Protein 4GIO (pdb70)

Solvent-accessible surface area: 10912 Å² total; per-residue (Å²): 165,50,9,12,22,42,6,79,122,4,49,181,71,0,34,93,93,66,95,96,128,92,32,126,123,28,68,2,25,1,42,0,24,0,90,10,110,151,45,51,57,0,30,13,16,7,8,23,8,29,147,37,21,13,14,9,78,109,18,171,74,66,102,84,58,70,37,134,0,39,62,48,113,87,20,73,13,139,38,101,4,81,35,80,111,1,64,46,1,6,0,6,0,78,40,145,203,50,16,31,18,47,5,83,120,7,48,169,61,0,26,94,82,69,104,96,139,87,26,125,121,31,71,1,36,2,59,0,25,1,89,11,116,160,46,54,51,1,31,13,12,11,12,45,7,29,142,35,19,15,18,17,82,111,44,176,105,67,93,86,61,72,42,135,0,48,56,70,115,93,29,98,15,164,34,106,4,112,35,76,109,0,62,42,1,10,0,7,1,78,36,146

B-factor: mean 25.67, std 8.66, range [11.54, 60.57]

Structure (mmCIF, N/CA/C/O backbone):
data_4GIO
#
_entry.id   4GIO
#
_cell.length_a   51.151
_cell.length_b   51.151
_cell.length_c   186.786
_cell.angle_alpha   90.00
_cell.angle_beta   90.00
_cell.angle_gamma   90.00
#
_symmetry.space_group_name_H-M   'P 41 21 2'
#
loop_
_entity.id
_entity.type
_entity.pdbx_description
1 polymer 'Putative lipoprotein'
2 non-polymer 'BROMIDE ION'
3 water water
#
loop_
_atom_site.group_PDB
_atom_site.id
_atom_site.type_symbol
_atom_site.label_atom_id
_atom_site.label_alt_id
_atom_site.label_comp_id
_atom_site.label_asym_id
_atom_site.label_entity_id
_atom_site.label_seq_id
_atom_site.pdbx_PDB_ins_code
_atom_site.Cartn_x
_atom_site.Cartn_y
_atom_site.Cartn_z
_atom_site.occupancy
_atom_site.B_iso_or_equiv
_atom_site.auth_seq_id
_atom_site.auth_comp_id
_atom_site.auth_asym_id
_atom_site.auth_atom_id
_atom_site.pdbx_PDB_model_num
ATOM 1 N N . GLN A 1 11 ? 21.502 -16.624 20.859 1.00 36.99 26 GLN A N 1
ATOM 2 C CA . GLN A 1 11 ? 21.959 -17.304 22.136 1.00 42.52 26 GLN A CA 1
ATOM 3 C C . GLN A 1 11 ? 22.532 -16.359 23.209 1.00 42.48 26 GLN A C 1
ATOM 4 O O . GLN A 1 11 ? 21.796 -15.895 24.095 1.00 45.36 26 GLN A O 1
ATOM 10 N N . ASN A 1 12 ? 23.839 -16.100 23.157 1.00 41.32 27 ASN A N 1
ATOM 11 C CA . ASN A 1 12 ? 24.327 -14.808 23.606 1.00 39.22 27 ASN A CA 1
ATOM 12 C C . ASN A 1 12 ? 24.280 -13.762 22.437 1.00 34.30 27 ASN A C 1
ATOM 13 O O . ASN A 1 12 ? 24.713 -12.621 22.575 1.00 33.45 27 ASN A O 1
ATOM 18 N N . THR A 1 13 ? 23.744 -14.180 21.290 1.00 30.00 28 THR A N 1
ATOM 19 C CA . THR A 1 13 ? 23.579 -13.290 20.142 1.00 25.21 28 THR A CA 1
ATOM 20 C C . THR A 1 13 ? 22.252 -12.537 20.181 1.00 23.50 28 THR A C 1
ATOM 21 O O . THR A 1 13 ? 22.201 -11.310 19.962 1.00 21.72 28 THR A O 1
ATOM 25 N N . VAL A 1 14 ? 21.161 -13.260 20.470 1.00 20.63 29 VAL A N 1
ATOM 26 C CA . VAL A 1 14 ? 19.889 -12.582 20.628 1.00 19.19 29 VAL A CA 1
ATOM 27 C C . VAL A 1 14 ? 19.494 -12.638 22.098 1.00 19.96 29 VAL A C 1
ATOM 28 O O . VAL A 1 14 ? 19.461 -13.704 22.681 1.00 21.29 29 VAL A O 1
ATOM 32 N N . ILE A 1 15 ? 19.290 -11.485 22.721 1.00 18.55 30 ILE A N 1
ATOM 33 C CA . ILE A 1 15 ? 18.998 -11.430 24.140 1.00 19.66 30 ILE A CA 1
ATOM 34 C C . ILE A 1 15 ? 17.537 -10.948 24.287 1.00 20.23 30 ILE A C 1
ATOM 35 O O . ILE A 1 15 ? 17.221 -9.796 23.947 1.00 19.35 30 ILE A O 1
ATOM 40 N N . LEU A 1 16 ? 16.678 -11.802 24.811 1.00 20.28 31 LEU A N 1
ATOM 41 C CA . LEU A 1 16 ? 15.226 -11.481 24.984 1.00 20.28 31 LEU A CA 1
ATOM 42 C C . LEU A 1 16 ? 14.892 -11.092 26.393 1.00 19.02 31 LEU A C 1
ATOM 43 O O . LEU A 1 16 ? 15.322 -11.747 27.324 1.00 18.28 31 LEU A O 1
ATOM 48 N N . GLY A 1 17 ? 14.064 -10.059 26.582 1.00 18.23 32 GLY A N 1
ATOM 49 C CA . GLY A 1 17 ? 13.652 -9.669 27.888 1.00 18.60 32 GLY A CA 1
ATOM 50 C C . GLY A 1 17 ? 12.689 -10.727 28.504 1.00 18.56 32 GLY A C 1
ATOM 51 O O . GLY A 1 17 ? 12.117 -11.568 27.788 1.00 18.13 32 GLY A O 1
ATOM 52 N N . SER A 1 18 ? 12.505 -10.628 29.810 1.00 20.18 33 SER A N 1
ATOM 53 C CA . SER A 1 18 ? 11.625 -11.512 30.589 1.00 22.71 33 SER A CA 1
ATOM 54 C C . SER A 1 18 ? 10.129 -11.561 30.186 1.00 22.95 33 SER A C 1
ATOM 55 O O . SER A 1 18 ? 9.464 -12.567 30.412 1.00 23.40 33 SER A O 1
ATOM 58 N N . ASN A 1 19 ? 9.608 -10.506 29.590 1.00 22.96 34 ASN A N 1
ATOM 59 C CA . ASN A 1 19 ? 8.232 -10.498 29.151 1.00 22.76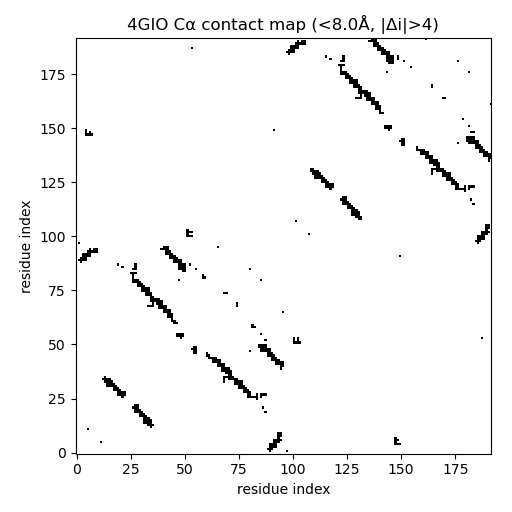 34 ASN A CA 1
ATOM 60 C C . ASN A 1 19 ? 8.044 -10.971 27.719 1.00 24.27 34 ASN A C 1
ATOM 61 O O . ASN A 1 19 ? 6.953 -10.856 27.202 1.00 25.90 34 ASN A O 1
ATOM 66 N N . LEU A 1 20 ? 9.062 -11.551 27.081 1.00 22.00 35 LEU A N 1
ATOM 67 C CA . LEU A 1 20 ? 8.852 -12.148 25.768 1.00 21.76 35 LEU A CA 1
ATOM 68 C C . LEU A 1 20 ? 8.938 -13.693 25.852 1.00 23.16 35 LEU A C 1
ATOM 69 O O . LEU A 1 20 ? 9.753 -14.205 26.594 1.00 24.23 35 LEU A O 1
ATOM 74 N N . PRO A 1 21 ? 8.193 -14.412 25.018 1.00 24.98 36 PRO A N 1
ATOM 75 C CA . PRO A 1 21 ? 8.334 -15.857 25.003 1.00 26.64 36 PRO A CA 1
ATOM 76 C C . PRO A 1 21 ? 9.709 -16.291 24.474 1.00 28.02 36 PRO A C 1
ATOM 77 O O . PRO A 1 21 ? 10.349 -15.614 23.614 1.00 23.99 36 PRO A O 1
ATOM 81 N N . LYS A 1 22 ? 10.171 -17.412 25.002 1.00 29.69 37 LYS A N 1
ATOM 82 C CA . LYS A 1 22 ? 11.513 -17.911 24.669 1.00 31.42 37 LYS A CA 1
ATOM 83 C C . LYS A 1 22 ? 11.551 -18.300 23.241 1.00 30.19 37 LYS A C 1
ATOM 84 O O . LYS A 1 22 ? 12.620 -18.273 22.652 1.00 30.62 37 LYS A O 1
ATOM 90 N N . SER A 1 23 ? 10.398 -18.688 22.688 1.00 29.16 38 SER A N 1
ATOM 91 C CA . SER A 1 23 ? 10.354 -19.219 21.336 1.00 28.75 38 SER A CA 1
ATOM 92 C C . SER A 1 23 ? 10.146 -18.118 20.296 1.00 25.88 38 SER A C 1
ATOM 93 O O . SER A 1 23 ? 9.895 -18.425 19.148 1.00 26.01 38 SER A O 1
ATOM 96 N N . LEU A 1 24 ? 10.218 -16.851 20.704 1.00 23.16 39 LEU A N 1
ATOM 97 C CA . LEU A 1 24 ? 10.059 -15.718 19.743 1.00 21.69 39 LEU A CA 1
ATOM 98 C C . LEU A 1 24 ? 10.985 -15.801 18.554 1.00 21.01 39 LEU A C 1
ATOM 99 O O . LEU A 1 24 ? 10.566 -15.630 17.413 1.00 17.96 39 LEU A O 1
ATOM 104 N N . VAL A 1 25 ? 12.256 -16.088 18.826 1.00 21.67 40 VAL A N 1
ATOM 105 C CA . VAL A 1 25 ? 13.244 -16.175 17.743 1.00 23.00 40 VAL A CA 1
ATOM 106 C C . VAL A 1 25 ? 13.237 -17.575 17.112 1.00 22.77 40 VAL A C 1
ATOM 107 O O . VAL A 1 25 ? 13.538 -18.543 17.792 1.00 24.41 40 VAL A O 1
ATOM 111 N N . LYS A 1 26 ? 12.901 -17.656 15.845 1.00 22.56 41 LYS A N 1
ATOM 112 C CA . LYS A 1 26 ? 12.842 -18.921 15.082 1.00 24.56 41 LYS A CA 1
ATOM 113 C C . LYS A 1 26 ? 14.224 -19.386 14.638 1.00 26.19 41 LYS A C 1
ATOM 114 O O . LYS A 1 26 ? 14.597 -20.559 14.801 1.00 25.36 41 LYS A O 1
ATOM 120 N N . GLN A 1 27 ? 15.006 -18.451 14.101 1.00 25.91 42 GLN A N 1
ATOM 121 C CA . GLN A 1 27 ? 16.377 -18.740 13.748 1.00 25.55 42 GLN A CA 1
ATOM 122 C C . GLN A 1 27 ? 17.038 -17.404 13.399 1.00 25.27 42 GLN A C 1
ATOM 123 O O . GLN A 1 27 ? 16.371 -16.376 13.217 1.00 23.01 42 GLN A O 1
ATOM 129 N N . PHE A 1 28 ? 18.358 -17.442 13.300 1.00 25.66 43 PHE A N 1
ATOM 130 C CA . PHE A 1 28 ? 19.068 -16.308 12.715 1.00 25.40 43 PHE A CA 1
ATOM 131 C C . PHE A 1 28 ? 20.261 -16.752 11.889 1.00 25.26 43 PHE A C 1
ATOM 132 O O . PHE A 1 28 ? 20.753 -17.856 12.006 1.00 25.09 43 PHE A O 1
ATOM 140 N N . GLN A 1 29 ? 20.713 -15.880 11.026 1.00 25.38 44 GLN A N 1
ATOM 141 C CA . GLN A 1 29 ? 21.922 -16.198 10.273 1.00 24.23 44 GLN A CA 1
ATOM 142 C C . GLN A 1 29 ? 22.593 -14.889 9.867 1.00 22.14 44 GLN A C 1
ATOM 143 O O . GLN A 1 29 ? 21.999 -13.816 9.960 1.00 21.99 44 GLN A O 1
ATOM 149 N N . LYS A 1 30 ? 23.817 -14.992 9.418 1.00 21.05 45 LYS A N 1
ATOM 150 C CA . LYS A 1 30 ? 24.527 -13.819 8.943 1.00 21.61 45 LYS A CA 1
ATOM 151 C C . LYS A 1 30 ? 25.389 -14.167 7.745 1.00 20.66 45 LYS A C 1
ATOM 152 O O . LYS A 1 30 ? 25.749 -15.356 7.543 1.00 20.01 45 LYS A O 1
ATOM 158 N N . ARG A 1 31 ? 25.794 -13.134 7.018 1.00 19.35 46 ARG A N 1
ATOM 159 C CA . ARG A 1 31 ? 26.776 -13.313 5.933 1.00 19.47 46 ARG A CA 1
ATOM 160 C C . ARG A 1 31 ? 27.442 -11.976 5.579 1.00 19.04 46 ARG A C 1
ATOM 161 O O . ARG A 1 31 ? 26.908 -10.884 5.873 1.00 17.22 46 ARG A O 1
ATOM 169 N N . ILE A 1 32 ? 28.576 -12.048 4.913 1.00 18.24 47 ILE A N 1
ATOM 170 C CA . ILE A 1 32 ? 29.201 -10.866 4.457 1.00 19.33 47 ILE A CA 1
ATOM 171 C C . ILE A 1 32 ? 28.739 -10.691 3.012 1.00 19.57 47 ILE A C 1
ATOM 172 O O . ILE A 1 32 ? 28.817 -11.639 2.241 1.00 20.19 47 ILE A O 1
ATOM 177 N N . ASN A 1 33 ? 28.225 -9.506 2.665 1.00 17.80 48 ASN A N 1
ATOM 178 C CA . ASN A 1 33 ? 27.636 -9.300 1.362 1.00 17.57 48 ASN A CA 1
ATOM 179 C C . ASN A 1 33 ? 28.768 -9.030 0.345 1.00 17.55 48 ASN A C 1
ATOM 180 O O . ASN A 1 33 ? 29.970 -8.991 0.720 1.00 17.44 48 ASN A O 1
ATOM 185 N N . SER A 1 34 ? 28.405 -8.849 -0.904 1.00 18.18 49 SER A N 1
ATOM 186 C CA . SER A 1 34 ? 29.426 -8.748 -1.958 1.00 18.80 49 SER A CA 1
ATOM 187 C C . SER A 1 34 ? 30.106 -7.353 -1.969 1.00 19.39 49 SER A C 1
ATOM 188 O O . SER A 1 34 ? 31.155 -7.175 -2.631 1.00 19.99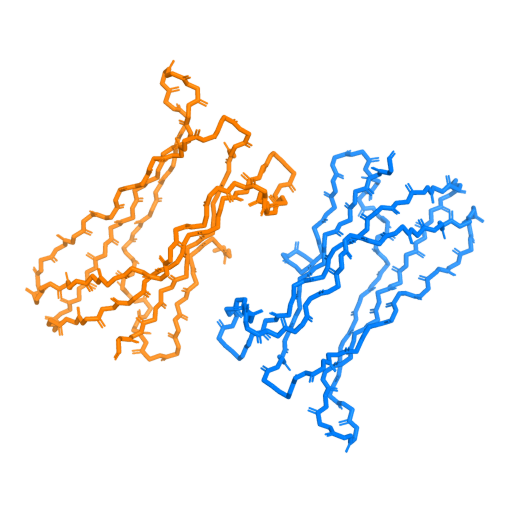 49 SER A O 1
ATOM 191 N N . ASN A 1 35 ? 29.598 -6.376 -1.200 1.00 17.66 50 ASN A N 1
ATOM 192 C CA . ASN A 1 35 ? 30.386 -5.151 -0.936 1.00 17.46 50 ASN A CA 1
ATOM 193 C C . ASN A 1 35 ? 31.308 -5.270 0.304 1.00 18.85 50 ASN A C 1
ATOM 194 O O . ASN A 1 35 ? 32.078 -4.372 0.594 1.00 19.46 50 ASN A O 1
ATOM 199 N N . GLY A 1 36 ? 31.222 -6.373 1.036 1.00 17.89 51 GLY A N 1
ATOM 200 C CA . GLY A 1 36 ? 32.111 -6.587 2.125 1.00 19.58 51 GLY A CA 1
ATOM 201 C C . GLY A 1 36 ? 31.535 -6.218 3.493 1.00 18.99 51 GLY A C 1
ATOM 202 O O . GLY A 1 36 ? 32.264 -6.163 4.486 1.00 19.56 51 GLY A O 1
ATOM 203 N N . TYR A 1 37 ? 30.223 -6.072 3.571 1.00 17.73 52 TYR A N 1
ATOM 204 C CA . TYR A 1 3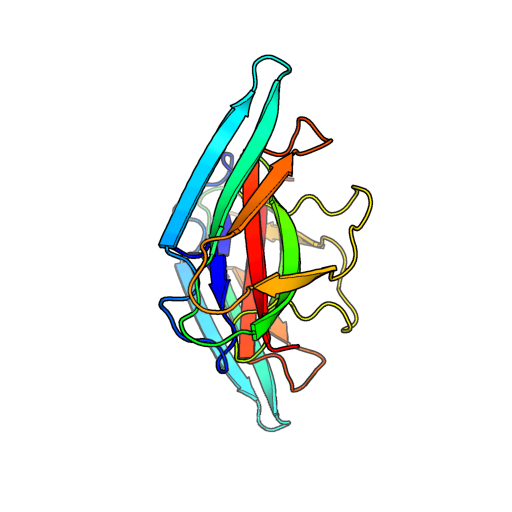7 ? 29.553 -5.700 4.848 1.00 15.35 52 TYR A CA 1
ATOM 205 C C . TYR A 1 37 ? 28.698 -6.860 5.387 1.00 15.58 52 TYR A C 1
ATOM 206 O O . TYR A 1 37 ? 27.922 -7.490 4.638 1.00 16.80 52 TYR A O 1
ATOM 215 N N . LEU A 1 38 ? 28.743 -7.039 6.708 1.00 15.62 53 LEU A N 1
ATOM 216 C CA . LEU A 1 38 ? 27.955 -8.072 7.384 1.00 16.30 53 LEU A CA 1
ATOM 217 C C . LEU A 1 38 ? 26.460 -7.741 7.364 1.00 15.32 53 LEU A C 1
ATOM 218 O O . LEU A 1 38 ? 26.051 -6.6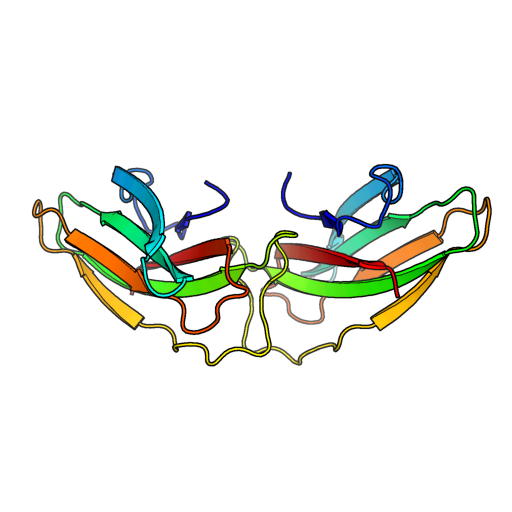11 7.636 1.00 14.87 53 LEU A O 1
ATOM 223 N N . GLU A 1 39 ? 25.632 -8.742 7.063 1.00 15.79 54 GLU A N 1
ATOM 224 C CA . GLU A 1 39 ? 24.192 -8.563 7.150 1.00 16.74 54 GLU A CA 1
ATOM 225 C C . GLU A 1 39 ? 23.666 -9.713 7.974 1.00 18.04 54 GLU A C 1
ATOM 226 O O . GLU A 1 39 ? 24.182 -10.850 7.904 1.00 18.05 54 GLU A O 1
ATOM 232 N N . PHE A 1 40 ? 22.659 -9.450 8.765 1.00 17.76 55 PHE A N 1
ATOM 233 C CA . PHE A 1 40 ? 22.051 -10.561 9.498 1.00 17.30 55 PHE A CA 1
ATOM 234 C C . PHE A 1 40 ? 20.564 -10.554 9.288 1.00 19.22 55 PHE A C 1
ATOM 235 O O . PHE A 1 40 ? 19.982 -9.496 8.949 1.00 17.70 55 PHE A O 1
ATOM 243 N N . GLU A 1 41 ? 19.937 -11.730 9.488 1.00 20.44 56 GLU A N 1
ATOM 244 C CA . GLU A 1 41 ? 18.460 -11.874 9.375 1.00 22.58 56 GLU A CA 1
ATOM 245 C C . GLU A 1 41 ? 17.989 -12.649 10.561 1.00 21.66 56 GLU A C 1
ATOM 246 O O . GLU A 1 41 ? 18.575 -13.694 10.872 1.00 22.03 56 GLU A O 1
ATOM 252 N N . VAL A 1 42 ? 17.004 -12.122 11.269 1.00 20.06 57 VAL A N 1
ATOM 253 C CA . VAL A 1 42 ? 16.477 -12.828 12.435 1.00 19.87 57 VAL A CA 1
ATOM 254 C C . VAL A 1 42 ? 15.000 -13.047 12.081 1.00 20.13 57 VAL A C 1
ATOM 255 O O . VAL A 1 42 ? 14.326 -12.115 11.660 1.00 20.05 57 VAL A O 1
ATOM 259 N N . ILE A 1 43 ? 14.505 -14.271 12.240 1.00 19.11 58 ILE A N 1
ATOM 260 C CA . ILE A 1 43 ? 13.106 -14.535 11.943 1.00 19.83 58 ILE A CA 1
ATOM 261 C C . ILE A 1 43 ? 12.390 -14.632 13.305 1.00 18.78 58 ILE A C 1
ATOM 262 O O . ILE A 1 43 ? 12.840 -15.351 14.206 1.00 17.74 58 ILE A O 1
ATOM 267 N N . LEU A 1 44 ? 11.292 -13.884 13.423 1.00 17.65 59 LEU A N 1
ATOM 268 C CA . LEU A 1 44 ? 10.506 -13.802 14.653 1.00 18.69 59 LEU A CA 1
ATOM 269 C C . LEU A 1 44 ? 9.096 -14.331 14.364 1.00 18.37 59 LEU A C 1
ATOM 270 O O . LEU A 1 44 ? 8.610 -14.189 13.238 1.00 18.19 59 LEU A O 1
ATOM 275 N N . ARG A 1 45 ? 8.482 -14.985 15.346 1.00 19.37 60 ARG A N 1
ATOM 276 C CA . ARG A 1 45 ? 7.018 -15.254 15.286 1.00 21.77 60 ARG A CA 1
ATOM 277 C C . ARG A 1 45 ? 6.350 -15.481 16.630 1.00 20.52 60 ARG A C 1
ATOM 278 O O . ARG A 1 45 ? 6.937 -16.051 17.568 1.00 19.72 60 ARG A O 1
ATOM 286 N N . SER A 1 46 ? 5.102 -15.055 16.675 1.00 20.51 61 SER A N 1
ATOM 287 C CA . SER A 1 46 ? 4.375 -15.002 17.912 1.00 22.15 61 SER A CA 1
ATOM 288 C C . SER A 1 46 ? 2.937 -15.363 17.634 1.00 21.86 61 SER A C 1
ATOM 289 O O . SER A 1 46 ? 2.388 -14.968 16.611 1.00 20.33 61 SER A O 1
ATOM 292 N N . THR A 1 47 ? 2.329 -16.095 18.557 1.00 23.40 62 THR A N 1
ATOM 293 C CA . THR A 1 47 ? 0.928 -16.404 18.378 1.00 25.97 62 THR A CA 1
ATOM 294 C C . THR A 1 47 ? 0.047 -15.163 18.377 1.00 24.02 62 THR A C 1
ATOM 295 O O . THR A 1 47 ? -0.854 -15.026 17.551 1.00 26.29 62 THR A O 1
ATOM 299 N N . PHE A 1 48 ? 0.350 -14.242 19.269 1.00 23.30 63 PHE A N 1
ATOM 300 C CA . PHE A 1 48 ? -0.361 -12.992 19.451 1.00 22.72 63 PHE A CA 1
ATOM 301 C C . PHE A 1 48 ? 0.473 -11.847 18.967 1.00 23.13 63 PHE A C 1
ATOM 302 O O . PHE A 1 48 ? 1.709 -11.850 19.081 1.00 24.49 63 PHE A O 1
ATOM 310 N N . ALA A 1 49 ? -0.199 -10.836 18.473 1.00 23.74 64 ALA A N 1
ATOM 311 C CA . ALA A 1 49 ? 0.456 -9.639 17.997 1.00 24.18 64 ALA A CA 1
ATOM 312 C C . ALA A 1 49 ? 1.256 -8.999 19.160 1.00 24.82 64 ALA A C 1
ATOM 313 O O . ALA A 1 49 ? 0.788 -8.930 20.280 1.00 23.90 64 ALA A O 1
ATOM 315 N N . LYS A 1 50 ? 2.486 -8.584 18.905 1.00 25.14 65 LYS A N 1
ATOM 316 C CA . LYS A 1 50 ? 3.297 -7.990 19.973 1.00 26.43 65 LYS A CA 1
ATOM 317 C C . LYS A 1 50 ? 4.020 -6.776 19.421 1.00 25.25 65 LYS A C 1
ATOM 318 O O . LYS A 1 50 ? 4.496 -6.830 18.280 1.00 24.18 65 LYS A O 1
ATOM 324 N N . ASP A 1 51 ? 4.156 -5.734 20.235 1.00 23.42 66 ASP A N 1
ATOM 325 C CA . ASP A 1 51 ? 5.008 -4.631 19.866 1.00 23.78 66 ASP A CA 1
ATOM 326 C C . ASP A 1 51 ? 6.286 -4.846 20.690 1.00 20.97 66 ASP A C 1
ATOM 327 O O . ASP A 1 51 ? 6.245 -5.034 21.907 1.00 21.57 66 ASP A O 1
ATOM 332 N N . VAL A 1 52 ? 7.401 -4.837 19.990 1.00 20.63 67 VAL A N 1
ATOM 333 C CA . VAL A 1 52 ? 8.681 -4.930 20.649 1.00 19.01 67 VAL A CA 1
ATOM 334 C C . VAL A 1 52 ? 9.626 -3.819 20.292 1.00 18.68 67 VAL A C 1
ATOM 335 O O . VAL A 1 52 ? 9.416 -3.070 19.318 1.00 19.28 67 VAL A O 1
ATOM 339 N N . ILE A 1 53 ? 10.677 -3.700 21.109 1.00 17.89 68 ILE A N 1
ATOM 340 C CA . ILE A 1 53 ? 11.691 -2.674 20.871 1.00 17.87 68 ILE A CA 1
ATOM 341 C C . ILE A 1 53 ? 13.024 -3.389 20.793 1.00 15.91 68 ILE A C 1
ATOM 342 O O . ILE A 1 53 ? 13.336 -4.155 21.671 1.00 16.68 68 ILE A O 1
ATOM 347 N N . TYR A 1 54 ? 13.781 -3.189 19.715 1.00 16.01 69 TYR A N 1
ATOM 348 C CA . TYR A 1 54 ? 15.092 -3.870 19.576 1.00 15.23 69 TYR A CA 1
ATOM 349 C C . TYR A 1 54 ? 16.312 -2.914 19.506 1.00 15.62 69 TYR A C 1
ATOM 350 O O . TYR A 1 54 ? 16.168 -1.717 19.145 1.00 16.23 69 TYR A O 1
ATOM 359 N N . LYS A 1 55 ? 17.492 -3.460 19.842 1.00 15.04 70 LYS A N 1
ATOM 360 C CA . LYS A 1 55 ? 18.715 -2.683 19.782 1.00 15.30 70 LYS A CA 1
ATOM 361 C C . LYS A 1 55 ? 19.835 -3.536 19.231 1.00 14.26 70 LYS A C 1
ATOM 362 O O . LYS A 1 55 ? 20.024 -4.637 19.694 1.00 14.72 70 LYS A O 1
ATOM 368 N N . VAL A 1 56 ? 20.617 -3.019 18.292 1.00 15.28 71 VAL A N 1
ATOM 369 C CA . VAL A 1 56 ? 21.717 -3.755 17.660 1.00 15.92 71 VAL A CA 1
ATOM 370 C C . VAL A 1 56 ? 23.082 -3.239 18.136 1.00 15.72 71 VAL A C 1
ATOM 371 O O . VAL A 1 56 ? 23.287 -2.024 18.171 1.00 16.58 71 VAL A O 1
ATOM 375 N N . ASP A 1 57 ? 23.952 -4.155 18.550 1.00 15.20 72 ASP A N 1
ATOM 376 C CA . ASP A 1 57 ? 25.412 -3.851 18.695 1.00 18.41 72 ASP A CA 1
ATOM 377 C C . ASP A 1 57 ? 26.162 -4.620 17.595 1.00 16.71 72 ASP A C 1
ATOM 378 O O . ASP A 1 57 ? 25.836 -5.784 17.342 1.00 17.33 72 ASP A O 1
ATOM 383 N N . TRP A 1 58 ? 27.091 -3.969 16.905 1.00 16.22 73 TRP A N 1
ATOM 384 C CA . TRP A 1 58 ? 27.965 -4.691 15.940 1.00 15.29 73 TRP A CA 1
ATOM 385 C C . TRP A 1 58 ? 29.204 -5.069 16.631 1.00 14.78 73 TRP A C 1
ATOM 386 O O . TRP A 1 58 ? 29.711 -4.287 17.374 1.00 17.27 73 TRP A O 1
ATOM 397 N N . LEU A 1 59 ? 29.689 -6.276 16.380 1.00 17.71 74 LEU A N 1
ATOM 398 C CA . LEU A 1 59 ? 30.883 -6.825 17.034 1.00 17.64 74 LEU A CA 1
ATOM 399 C C . LEU A 1 59 ? 32.027 -7.020 16.017 1.00 18.17 74 LEU A C 1
ATOM 400 O O . LEU A 1 59 ? 31.762 -7.441 14.862 1.00 18.95 74 LEU A O 1
ATOM 405 N N . ASP A 1 60 ? 33.292 -6.814 16.470 1.00 17.82 75 ASP A N 1
ATOM 406 C CA . ASP A 1 60 ? 34.394 -6.994 15.589 1.00 18.77 75 ASP A CA 1
ATOM 407 C C . ASP A 1 60 ? 34.845 -8.466 15.587 1.00 19.52 75 ASP A C 1
ATOM 408 O O . ASP A 1 60 ? 34.224 -9.359 16.230 1.00 17.20 75 ASP A O 1
ATOM 413 N N . LYS A 1 61 ? 35.944 -8.748 14.857 1.00 20.75 76 LYS A N 1
ATOM 414 C CA . LYS A 1 61 ? 36.533 -10.116 14.814 1.00 20.80 76 LYS A CA 1
ATOM 415 C C . LYS A 1 61 ? 36.870 -10.721 16.194 1.00 20.84 76 LYS A C 1
ATOM 416 O O . LYS A 1 61 ? 36.913 -11.940 16.335 1.00 21.96 76 LYS A O 1
ATOM 422 N N . ASP A 1 62 ? 37.175 -9.910 17.197 1.00 19.74 77 ASP A N 1
ATOM 423 C CA . ASP A 1 62 ? 37.423 -10.438 18.535 1.00 20.92 77 ASP A CA 1
ATOM 424 C C . ASP A 1 62 ? 36.176 -10.588 19.402 1.00 20.90 77 ASP A C 1
ATOM 425 O O . ASP A 1 62 ? 36.262 -11.146 20.521 1.00 21.58 77 ASP A O 1
ATOM 430 N N . GLY A 1 63 ? 35.016 -10.113 18.908 1.00 19.14 78 GLY A N 1
ATOM 431 C CA . GLY A 1 63 ? 33.801 -10.113 19.723 1.00 18.06 78 GLY A CA 1
ATOM 432 C C . GLY A 1 63 ? 33.660 -8.843 20.547 1.00 18.75 78 GLY A C 1
ATOM 433 O O . GLY A 1 63 ? 32.776 -8.789 21.413 1.00 19.79 78 GLY A O 1
ATOM 434 N N . PHE A 1 64 ? 34.456 -7.789 20.262 1.00 16.35 79 PHE A N 1
ATOM 435 C CA . PHE A 1 64 ? 34.339 -6.546 20.984 1.00 17.44 79 PHE A CA 1
ATOM 436 C C . PHE A 1 64 ? 33.263 -5.675 20.310 1.00 18.87 79 PHE A C 1
ATOM 437 O O . PHE A 1 64 ? 33.154 -5.624 19.076 1.00 16.85 79 PHE A O 1
ATOM 445 N N . VAL A 1 65 ? 32.514 -4.962 21.125 1.00 16.89 80 VAL A N 1
ATOM 446 C CA . VAL A 1 65 ? 31.600 -3.987 20.572 1.00 19.53 80 VAL A CA 1
ATOM 447 C C . VAL A 1 65 ? 32.337 -2.915 19.761 1.00 19.93 80 VAL A C 1
ATOM 448 O O . VAL A 1 65 ? 33.300 -2.297 20.234 1.00 20.24 80 VAL A O 1
ATOM 452 N N . LEU A 1 66 ? 31.901 -2.721 18.523 1.00 20.12 81 LEU A N 1
ATOM 453 C CA . LEU A 1 66 ? 32.392 -1.599 17.757 1.00 20.45 81 LEU A CA 1
ATOM 454 C C . LEU A 1 66 ? 31.683 -0.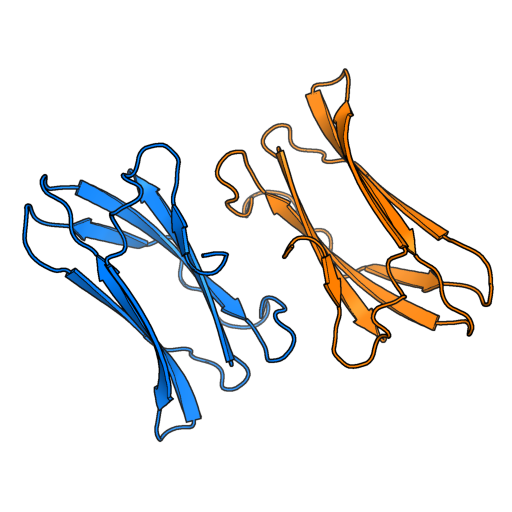333 18.268 1.00 21.42 81 LEU A C 1
ATOM 455 O O . LEU A 1 66 ? 30.474 -0.130 18.040 1.00 22.77 81 LEU A O 1
ATOM 460 N N . ARG A 1 67 ? 32.436 0.524 18.943 1.00 22.04 82 ARG A N 1
ATOM 461 C CA . ARG A 1 67 ? 31.848 1.661 19.613 1.00 22.73 82 ARG A CA 1
ATOM 462 C C . ARG A 1 67 ? 32.031 2.908 18.833 1.00 23.38 82 ARG A C 1
ATOM 463 O O . ARG A 1 67 ? 31.461 3.911 19.219 1.00 26.47 82 ARG A O 1
ATOM 471 N N . ASP A 1 68 ? 32.818 2.878 17.752 1.00 22.33 83 ASP A N 1
ATOM 472 C CA . ASP A 1 68 ? 33.026 4.060 16.928 1.00 24.64 83 ASP A CA 1
ATOM 473 C C . ASP A 1 68 ? 32.290 4.032 15.579 1.00 25.11 83 ASP A C 1
ATOM 474 O O . ASP A 1 68 ? 32.666 4.751 14.690 1.00 26.16 83 ASP A O 1
ATOM 479 N N . VAL A 1 69 ? 31.188 3.283 15.465 1.00 24.16 84 VAL A N 1
ATOM 480 C CA . VAL A 1 69 ? 30.388 3.199 14.213 1.00 23.92 84 VAL A CA 1
ATOM 481 C C . VAL A 1 69 ? 29.070 3.909 14.508 1.00 24.37 84 VAL A C 1
ATOM 482 O O . VAL A 1 69 ? 28.765 4.083 15.651 1.00 23.08 84 VAL A O 1
ATOM 486 N N . LEU A 1 70 ? 28.331 4.395 13.505 1.00 25.41 85 LEU A N 1
ATOM 487 C CA . LEU A 1 70 ? 27.080 5.111 13.736 1.00 26.66 85 LEU A CA 1
ATOM 488 C C . LEU A 1 70 ? 26.096 4.078 14.284 1.00 28.49 85 LEU A C 1
ATOM 489 O O . LEU A 1 70 ? 25.853 3.063 13.650 1.00 30.11 85 LEU A O 1
ATOM 494 N N . ASN A 1 71 ? 25.601 4.274 15.488 1.00 30.04 86 ASN A N 1
ATOM 495 C CA . ASN A 1 71 ? 24.604 3.316 15.930 1.00 32.31 86 ASN A CA 1
ATOM 496 C C . ASN A 1 71 ? 23.213 3.868 15.776 1.00 31.15 86 ASN A C 1
ATOM 497 O O . ASN A 1 71 ? 22.965 5.073 15.910 1.00 32.25 86 ASN A O 1
ATOM 502 N N . GLU A 1 72 ? 22.323 2.945 15.458 1.00 30.53 87 GLU A N 1
ATOM 503 C CA . GLU A 1 72 ? 20.924 3.187 15.368 1.00 28.71 87 GLU A CA 1
ATOM 504 C C . GLU A 1 72 ? 20.310 3.137 16.787 1.00 27.38 87 GLU A C 1
ATOM 505 O O . GLU A 1 72 ? 20.676 2.328 17.655 1.00 26.34 87 GLU A O 1
ATOM 511 N N . ASP A 1 73 ? 19.363 4.027 17.023 1.00 24.73 88 ASP A N 1
ATOM 512 C CA . ASP A 1 73 ? 18.671 4.099 18.315 1.00 25.11 88 ASP A CA 1
ATOM 513 C C . ASP A 1 73 ? 17.800 2.848 18.499 1.00 23.34 88 ASP A C 1
ATOM 514 O O . ASP A 1 73 ? 17.664 2.095 17.568 1.00 24.15 88 ASP A O 1
ATOM 519 N N . TYR A 1 74 ? 17.207 2.671 19.676 1.00 21.87 89 TYR A N 1
ATOM 520 C CA . TYR A 1 74 ? 16.224 1.632 19.900 1.00 21.81 89 TYR A CA 1
ATOM 521 C C . TYR A 1 74 ? 15.183 1.816 18.803 1.00 22.60 89 TYR A C 1
ATOM 522 O O . TYR A 1 74 ? 14.887 2.972 18.389 1.00 22.83 89 TYR A O 1
ATOM 531 N N . GLN A 1 75 ? 14.694 0.702 18.279 1.00 22.10 90 GLN A N 1
ATOM 532 C CA . GLN A 1 75 ? 13.726 0.716 17.164 1.00 22.14 90 GLN A CA 1
ATOM 533 C C . GLN A 1 75 ? 12.493 -0.054 17.562 1.00 22.04 90 GLN A C 1
ATOM 534 O O . GLN A 1 75 ? 12.590 -1.151 18.119 1.00 21.39 90 GLN A O 1
ATOM 540 N N . ALA A 1 76 ? 11.325 0.444 17.190 1.00 21.41 91 ALA A N 1
ATOM 541 C CA . ALA A 1 76 ? 10.086 -0.319 17.451 1.00 21.67 91 ALA A CA 1
ATOM 542 C C . ALA A 1 76 ? 9.816 -1.242 16.316 1.00 21.52 91 ALA A C 1
ATOM 543 O O . ALA A 1 76 ? 10.171 -0.970 15.132 1.00 20.46 91 ALA A O 1
ATOM 545 N N . LEU A 1 77 ? 9.168 -2.356 16.646 1.00 22.12 92 LEU A N 1
ATOM 546 C CA . LEU A 1 77 ? 8.836 -3.312 15.637 1.00 21.86 92 LEU A CA 1
ATOM 547 C C . LEU A 1 77 ? 7.542 -3.967 16.038 1.00 22.17 92 LEU A C 1
ATOM 548 O O . LEU A 1 77 ? 7.384 -4.396 17.194 1.00 21.70 92 LEU A O 1
ATOM 553 N N . ARG A 1 78 ? 6.612 -4.034 15.070 1.00 23.10 93 ARG A N 1
ATOM 554 C CA . ARG A 1 78 ? 5.339 -4.717 15.243 1.00 24.20 93 ARG A CA 1
ATOM 555 C C . ARG A 1 78 ? 5.439 -6.169 14.754 1.00 23.06 93 ARG A C 1
ATOM 556 O O . ARG A 1 78 ? 5.793 -6.426 13.599 1.00 22.93 93 ARG A O 1
ATOM 564 N N . ILE A 1 79 ? 5.155 -7.131 15.620 1.00 22.67 94 ILE A N 1
ATOM 565 C CA . ILE A 1 79 ? 5.085 -8.549 15.189 1.00 21.71 94 ILE A CA 1
ATOM 566 C C . ILE A 1 79 ? 3.576 -8.931 15.120 1.00 23.26 94 ILE A C 1
ATOM 567 O O . ILE A 1 79 ? 2.916 -9.021 16.177 1.00 21.13 94 ILE A O 1
ATOM 572 N N . PRO A 1 80 ? 3.011 -9.035 13.900 1.00 24.25 95 PRO A N 1
ATOM 573 C CA . PRO A 1 80 ? 1.562 -9.425 13.722 1.00 24.68 95 PRO A CA 1
ATOM 574 C C . PRO A 1 80 ? 1.303 -10.839 14.190 1.00 24.49 95 PRO A C 1
ATOM 575 O O . PRO A 1 80 ? 2.188 -11.673 14.144 1.00 24.81 95 PRO A O 1
ATOM 579 N N . ALA A 1 81 ? 0.104 -11.091 14.701 1.00 23.64 96 ALA A N 1
ATOM 580 C CA . ALA A 1 81 ? -0.264 -12.433 15.089 1.00 24.28 96 ALA A CA 1
ATOM 581 C C . ALA A 1 81 ? -0.010 -13.559 14.028 1.00 24.37 96 ALA A C 1
ATOM 582 O O . ALA A 1 81 ? -0.480 -13.498 12.914 1.00 24.48 96 ALA A O 1
ATOM 584 N N . GLY A 1 82 ? 0.741 -14.583 14.416 1.00 25.96 97 GLY A N 1
ATOM 585 C CA . GLY A 1 82 ? 1.053 -15.713 13.544 1.00 29.59 97 GLY A CA 1
ATOM 586 C C . GLY A 1 82 ? 1.644 -15.512 12.149 1.00 31.01 97 GLY A C 1
ATOM 587 O O . GLY A 1 82 ? 1.622 -16.451 11.360 1.00 32.23 97 GLY A O 1
ATOM 588 N N . GLN A 1 83 ? 2.143 -14.304 11.841 1.00 31.46 98 GLN A N 1
ATOM 589 C CA . GLN A 1 83 ? 2.835 -13.972 10.571 1.00 31.22 98 GLN A CA 1
ATOM 590 C C . GLN A 1 83 ? 4.357 -14.026 10.872 1.00 30.13 98 GLN A C 1
ATOM 591 O O . GLN A 1 83 ? 4.812 -13.424 11.829 1.00 28.09 98 GLN A O 1
ATOM 597 N N . GLU A 1 84 ? 5.135 -14.705 10.038 1.00 29.15 99 GLU A N 1
ATOM 598 C CA . GLU A 1 84 ? 6.602 -14.640 10.135 1.00 29.17 99 GLU A CA 1
ATOM 599 C C . GLU A 1 84 ? 7.110 -13.237 9.873 1.00 26.71 99 GLU A C 1
ATOM 600 O O . GLU A 1 84 ? 6.687 -12.614 8.941 1.00 27.50 99 GLU A O 1
ATOM 606 N N . VAL A 1 85 ? 7.989 -12.711 10.733 1.00 25.90 100 VAL A N 1
ATOM 607 C CA . VAL A 1 85 ? 8.577 -11.349 10.556 1.00 23.79 100 VAL A CA 1
ATOM 608 C C . VAL A 1 85 ? 10.105 -11.556 10.375 1.00 23.97 100 VAL A C 1
ATOM 609 O O . VAL A 1 85 ? 10.742 -12.235 11.191 1.00 23.26 100 VAL A O 1
ATOM 613 N N . ILE A 1 86 ? 10.677 -11.002 9.302 1.00 22.10 101 ILE A N 1
ATOM 614 C CA . ILE A 1 86 ? 12.077 -11.196 9.010 1.00 23.29 101 ILE A CA 1
ATOM 615 C C . ILE A 1 86 ? 12.789 -9.868 9.342 1.00 23.30 101 ILE A C 1
ATOM 616 O O . ILE A 1 86 ? 12.520 -8.856 8.711 1.00 25.22 101 ILE A O 1
ATOM 621 N N . LEU A 1 87 ? 13.618 -9.862 10.376 1.00 21.61 102 LEU A N 1
ATOM 622 C CA . LEU A 1 87 ? 14.355 -8.632 10.749 1.00 23.13 102 LEU A CA 1
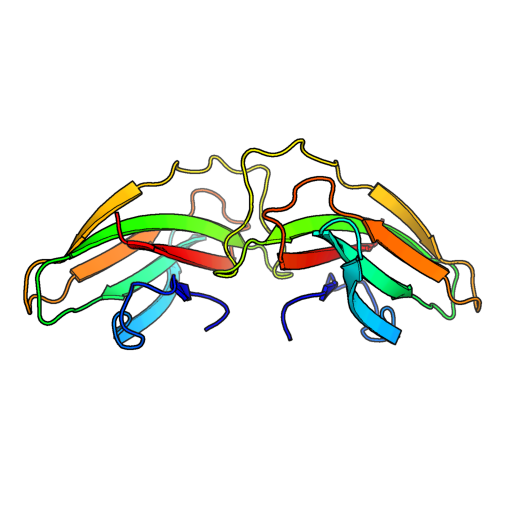ATOM 623 C C . LEU A 1 87 ? 15.745 -8.708 10.064 1.00 21.57 102 LEU A C 1
ATOM 624 O O . LEU A 1 87 ? 16.576 -9.607 10.352 1.00 20.37 102 LEU A O 1
ATOM 629 N N . ARG A 1 88 ? 15.972 -7.787 9.156 1.00 20.21 103 ARG A N 1
ATOM 630 C CA . ARG A 1 88 ? 17.192 -7.792 8.369 1.00 20.93 103 ARG A CA 1
ATOM 631 C C . ARG A 1 88 ? 18.032 -6.522 8.571 1.00 20.12 103 ARG A C 1
ATOM 632 O O . ARG A 1 88 ? 17.513 -5.413 8.419 1.00 19.83 103 ARG A O 1
ATOM 640 N N . LYS A 1 89 ? 19.306 -6.654 8.966 1.00 17.77 104 LYS A N 1
ATOM 641 C CA . LYS A 1 89 ? 20.107 -5.451 9.235 1.00 16.88 104 LYS A CA 1
ATOM 642 C C . LYS A 1 89 ? 21.437 -5.552 8.571 1.00 15.65 104 LYS A C 1
ATOM 643 O O . LYS A 1 89 ? 21.960 -6.626 8.414 1.00 16.11 104 LYS A O 1
ATOM 649 N N . LEU A 1 90 ? 22.017 -4.413 8.241 1.00 14.20 105 LEU A N 1
ATOM 650 C CA . LEU A 1 90 ? 23.221 -4.420 7.452 1.00 13.90 105 LEU A CA 1
ATOM 651 C C . LEU A 1 90 ? 24.242 -3.523 8.138 1.00 14.69 105 LEU A C 1
ATOM 652 O O . LEU A 1 90 ? 23.948 -2.371 8.445 1.00 13.22 105 LEU A O 1
ATOM 657 N N . ALA A 1 91 ? 25.431 -4.027 8.359 1.00 15.09 106 ALA A N 1
ATOM 658 C CA . ALA A 1 91 ? 26.439 -3.167 8.997 1.00 16.24 106 ALA A CA 1
ATOM 659 C C . ALA A 1 91 ? 26.860 -2.010 8.078 1.00 17.59 106 ALA A C 1
ATOM 660 O O . ALA A 1 91 ? 26.779 -2.142 6.857 1.00 15.82 106 ALA A O 1
ATOM 662 N N . SER A 1 92 ? 27.377 -0.924 8.670 1.00 19.01 107 SER A N 1
ATOM 663 C CA . SER A 1 92 ? 27.847 0.261 7.925 1.00 20.16 107 SER A CA 1
ATOM 664 C C . SER A 1 92 ? 29.375 0.308 7.991 1.00 21.56 107 SER A C 1
ATOM 665 O O . SER A 1 92 ? 29.998 1.157 7.371 1.00 20.21 107 SER A O 1
ATOM 668 N N . ASP A 1 93 ? 30.003 -0.704 8.603 1.00 20.51 108 ASP A N 1
ATOM 669 C CA . ASP A 1 93 ? 31.428 -0.680 8.751 1.00 21.24 108 ASP A CA 1
ATOM 670 C C . ASP A 1 93 ? 31.925 -2.078 8.422 1.00 21.19 108 ASP A C 1
ATOM 671 O O . ASP A 1 93 ? 31.353 -3.056 8.919 1.00 19.83 108 ASP A O 1
ATOM 676 N N . THR A 1 94 ? 33.006 -2.190 7.617 1.00 19.43 109 THR A N 1
ATOM 677 C CA . THR A 1 94 ? 33.530 -3.488 7.240 1.00 19.52 109 THR A CA 1
ATOM 678 C C . THR A 1 94 ? 34.175 -4.302 8.379 1.00 19.13 109 THR A C 1
ATOM 679 O O . THR A 1 94 ? 34.279 -5.478 8.254 1.00 17.95 109 THR A O 1
ATOM 683 N N . ARG A 1 95 ? 34.543 -3.673 9.495 1.00 20.18 110 ARG A N 1
ATOM 684 C CA . ARG A 1 95 ? 35.077 -4.365 10.660 1.00 19.95 110 ARG A CA 1
ATOM 685 C C . ARG A 1 95 ? 34.047 -5.207 11.407 1.00 18.23 110 ARG A C 1
ATOM 686 O O . ARG A 1 95 ? 34.429 -6.118 12.187 1.00 19.86 110 ARG A O 1
ATOM 694 N N . ALA A 1 96 ? 32.745 -4.995 11.141 1.00 17.43 111 ALA A N 1
ATOM 695 C CA . ALA A 1 96 ? 31.690 -5.833 11.774 1.00 16.43 111 ALA A CA 1
ATOM 696 C C . ALA A 1 96 ? 31.772 -7.279 11.265 1.00 17.27 111 ALA A C 1
ATOM 697 O O . ALA A 1 96 ? 31.680 -7.526 10.031 1.00 18.38 111 ALA A O 1
ATOM 699 N N . ASN A 1 97 ? 31.911 -8.237 12.177 1.00 16.83 112 ASN A N 1
ATOM 700 C CA . ASN A 1 97 ? 31.943 -9.681 11.810 1.00 19.29 112 ASN A CA 1
ATOM 701 C C . ASN A 1 97 ? 30.905 -10.489 12.577 1.00 18.51 112 ASN A C 1
ATOM 702 O O . ASN A 1 97 ? 30.702 -11.655 12.301 1.00 17.07 112 ASN A O 1
ATOM 707 N N . ASP A 1 98 ? 30.281 -9.877 13.583 1.00 17.51 113 ASP A N 1
ATOM 708 C CA . ASP A 1 98 ? 29.197 -10.526 14.300 1.00 17.42 113 ASP A CA 1
ATOM 709 C C . ASP A 1 98 ? 28.278 -9.413 14.865 1.00 16.32 113 ASP A C 1
ATOM 710 O O . ASP A 1 98 ? 28.511 -8.219 14.628 1.00 15.91 113 ASP A O 1
ATOM 715 N N . PHE A 1 99 ? 27.240 -9.776 15.595 1.00 16.68 114 PHE A N 1
ATOM 716 C CA . PHE A 1 99 ? 26.276 -8.770 16.093 1.00 16.41 114 PHE A CA 1
ATOM 717 C C . PHE A 1 99 ? 25.657 -9.297 17.405 1.00 15.39 114 PHE A C 1
ATOM 718 O O . PHE A 1 99 ? 25.768 -10.459 17.721 1.00 15.98 114 PHE A O 1
ATOM 726 N N . ARG A 1 100 ? 25.041 -8.404 18.146 1.00 16.19 115 ARG A N 1
ATOM 727 C CA . ARG A 1 100 ? 24.227 -8.757 19.318 1.00 17.44 115 ARG A CA 1
ATOM 728 C C . ARG A 1 100 ? 22.909 -8.002 19.193 1.00 16.41 115 ARG A C 1
ATOM 729 O O . ARG A 1 100 ? 22.902 -6.843 18.844 1.00 16.60 115 ARG A O 1
ATOM 737 N N . LEU A 1 101 ? 21.792 -8.682 19.450 1.00 16.09 116 LEU A N 1
ATOM 738 C CA . LEU A 1 101 ? 20.489 -8.096 19.261 1.00 15.71 116 LEU A CA 1
ATOM 739 C C . LEU A 1 101 ? 19.711 -8.173 20.568 1.00 15.65 116 LEU A C 1
ATOM 740 O O . LEU A 1 101 ? 19.474 -9.261 21.056 1.00 18.67 116 LEU A O 1
ATOM 745 N N . GLU A 1 102 ? 19.329 -7.039 21.130 1.00 14.23 117 GLU A N 1
ATOM 746 C CA . GLU A 1 102 ? 18.450 -7.096 22.298 1.00 14.72 117 GLU A CA 1
ATOM 747 C C . GLU A 1 102 ? 16.982 -6.872 21.867 1.00 14.05 117 GLU A C 1
ATOM 748 O O . GLU A 1 102 ? 16.726 -6.032 21.038 1.00 12.87 117 GLU A O 1
ATOM 754 N N . ILE A 1 103 ? 16.055 -7.615 22.424 1.00 14.23 118 ILE A N 1
ATOM 755 C CA . ILE A 1 103 ? 14.643 -7.432 22.161 1.00 13.92 118 ILE A CA 1
ATOM 756 C C . ILE A 1 103 ? 13.855 -7.438 23.466 1.00 14.54 118 ILE A C 1
ATOM 757 O O . ILE A 1 103 ? 14.008 -8.291 24.275 1.00 12.23 118 ILE A O 1
ATOM 762 N N . LYS A 1 104 ? 13.034 -6.431 23.629 1.00 16.05 119 LYS A N 1
ATOM 763 C CA . LYS A 1 104 ? 12.170 -6.367 24.832 1.00 17.27 119 LYS A CA 1
ATOM 764 C C . LYS A 1 104 ? 10.763 -6.008 24.396 1.00 17.84 119 LYS A C 1
ATOM 765 O O . LYS A 1 104 ? 10.592 -5.468 23.309 1.00 15.87 119 LYS A O 1
ATOM 771 N N . ALA A 1 105 ? 9.789 -6.228 25.293 1.00 19.39 120 ALA A N 1
ATOM 772 C CA . ALA A 1 105 ? 8.385 -5.861 25.018 1.00 22.01 120 ALA A CA 1
ATOM 773 C C . ALA A 1 105 ? 8.258 -4.353 25.144 1.00 23.42 120 ALA A C 1
ATOM 774 O O . ALA A 1 105 ? 8.906 -3.759 25.995 1.00 22.26 120 ALA A O 1
ATOM 776 N N . LYS A 1 106 ? 7.479 -3.721 24.277 1.00 25.49 121 LYS A N 1
ATOM 777 C CA . LYS A 1 106 ? 7.262 -2.250 24.304 1.00 29.59 121 LYS A CA 1
ATOM 778 C C . LYS A 1 106 ? 6.680 -1.856 25.652 1.00 30.28 121 LYS A C 1
ATOM 779 O O . LYS A 1 106 ? 5.695 -2.484 26.051 1.00 33.51 121 LYS A O 1
ATOM 785 N N . GLN B 1 11 ? 31.931 -18.563 29.434 1.00 51.46 26 GLN B N 1
ATOM 786 C CA . GLN B 1 11 ? 30.625 -17.895 29.087 1.00 50.68 26 GLN B CA 1
ATOM 787 C C . GLN B 1 11 ? 30.902 -16.852 28.009 1.00 48.91 26 GLN B C 1
ATOM 788 O O . GLN B 1 11 ? 31.707 -17.087 27.094 1.00 49.27 26 GLN B O 1
ATOM 794 N N . ASN B 1 12 ? 30.239 -15.700 28.124 1.00 45.79 27 ASN B N 1
ATOM 795 C CA . ASN B 1 12 ? 30.527 -14.539 27.293 1.00 42.08 27 ASN B CA 1
ATOM 796 C C . ASN B 1 12 ? 30.730 -13.291 28.197 1.00 37.46 27 ASN B C 1
ATOM 797 O O . ASN B 1 12 ? 30.596 -12.165 27.748 1.00 36.52 27 ASN B O 1
ATOM 802 N N . THR B 1 13 ? 31.021 -13.486 29.473 1.00 32.39 28 THR B N 1
ATOM 803 C CA . THR B 1 13 ? 31.154 -12.306 30.327 1.00 28.13 28 THR B CA 1
ATOM 804 C C . THR B 1 13 ? 32.519 -11.613 30.203 1.00 25.06 28 THR B C 1
ATOM 805 O O . THR B 1 13 ? 32.574 -10.408 30.237 1.00 23.14 28 THR B O 1
ATOM 809 N N . VAL B 1 14 ? 33.599 -12.381 30.085 1.00 22.17 29 VAL B N 1
ATOM 810 C CA . VAL B 1 14 ? 34.941 -11.784 29.892 1.00 22.76 29 VAL B CA 1
ATOM 811 C C . VAL B 1 14 ? 35.409 -12.079 28.455 1.00 22.23 29 VAL B C 1
ATOM 812 O O . VAL B 1 14 ? 35.363 -13.214 28.031 1.00 20.55 29 VAL B O 1
ATOM 816 N N . ILE B 1 15 ? 35.752 -11.035 27.705 1.00 19.80 30 ILE B N 1
ATOM 817 C CA . ILE B 1 15 ? 36.073 -11.167 26.297 1.00 19.95 30 ILE B CA 1
ATOM 818 C C . ILE B 1 15 ? 37.537 -10.724 26.071 1.00 20.62 30 ILE B C 1
ATOM 819 O O . ILE B 1 15 ? 37.934 -9.626 26.436 1.00 19.09 30 ILE B O 1
ATOM 824 N N . LEU B 1 16 ? 38.315 -11.611 25.460 1.00 20.39 31 LEU B N 1
ATOM 825 C CA . LEU B 1 16 ? 39.771 -11.477 25.398 1.00 21.65 31 LEU B CA 1
ATOM 826 C C . LEU B 1 16 ? 40.157 -11.253 23.964 1.00 20.73 31 LEU B C 1
ATOM 827 O O . LEU B 1 16 ? 39.682 -11.944 23.079 1.00 22.24 31 LEU B O 1
ATOM 832 N N . GLY B 1 17 ? 40.990 -10.287 23.679 1.00 20.81 32 GLY B N 1
ATOM 833 C CA . GLY B 1 17 ? 41.331 -10.107 22.240 1.00 21.35 32 GLY B CA 1
ATOM 834 C C . GLY B 1 17 ? 42.317 -11.198 21.790 1.00 19.96 32 GLY B C 1
ATOM 835 O O . GLY B 1 17 ? 42.876 -11.950 22.624 1.00 20.12 32 GLY B O 1
ATOM 836 N N . SER B 1 18 ? 42.563 -11.271 20.492 1.00 21.12 33 SER B N 1
ATOM 837 C CA . SER B 1 18 ? 43.331 -12.420 19.881 1.00 21.13 33 SER B CA 1
ATOM 838 C C . SER B 1 18 ? 44.801 -12.396 20.307 1.00 21.77 33 SER B C 1
ATOM 839 O O . SER B 1 18 ? 45.478 -13.407 20.232 1.00 20.99 33 SER B O 1
ATOM 842 N N . ASN B 1 19 ? 45.265 -11.271 20.838 1.00 20.44 34 ASN B N 1
ATOM 843 C CA . ASN B 1 19 ? 46.694 -11.150 21.156 1.00 21.74 34 ASN B CA 1
ATOM 844 C C . ASN B 1 19 ? 46.969 -11.353 22.630 1.00 21.45 34 ASN B C 1
ATOM 845 O O . ASN B 1 19 ? 48.046 -11.018 23.140 1.00 20.73 34 ASN B O 1
ATOM 850 N N . LEU B 1 20 ? 45.970 -11.865 23.306 1.00 22.17 35 LEU B N 1
ATOM 851 C CA . LEU B 1 20 ? 46.126 -12.254 24.710 1.00 22.87 35 LEU B CA 1
ATOM 852 C C . LEU B 1 20 ? 45.971 -13.754 24.917 1.00 23.42 35 LEU B C 1
ATOM 853 O O . LEU B 1 20 ? 45.132 -14.392 24.307 1.00 23.59 35 LEU B O 1
ATOM 858 N N . PRO B 1 21 ? 46.792 -14.323 25.806 1.00 24.35 36 PRO B N 1
ATOM 859 C CA . PRO B 1 21 ? 46.621 -15.718 26.152 1.00 24.07 36 PRO B CA 1
ATOM 860 C C . PRO B 1 21 ? 45.323 -15.963 26.972 1.00 24.56 36 PRO B C 1
ATOM 861 O O . PRO B 1 21 ? 44.864 -15.108 27.757 1.00 22.39 36 PRO B O 1
ATOM 865 N N . LYS B 1 22 ? 44.763 -17.135 26.760 1.00 24.10 37 LYS B N 1
ATOM 866 C CA . LYS B 1 22 ? 43.512 -17.509 27.369 1.00 25.75 37 LYS B CA 1
ATOM 867 C C . LYS B 1 22 ? 43.661 -17.599 28.867 1.00 24.54 37 LYS B C 1
ATOM 868 O O . LYS B 1 22 ? 42.704 -17.332 29.568 1.00 24.74 37 LYS B O 1
ATOM 874 N N . SER B 1 23 ? 44.888 -17.836 29.363 1.00 21.76 38 SER B N 1
ATOM 875 C CA . SER B 1 23 ? 45.190 -17.877 30.796 1.00 21.84 38 SER B CA 1
ATOM 876 C C . SER B 1 23 ? 45.153 -16.515 31.525 1.00 21.76 38 SER B C 1
ATOM 877 O O . SER B 1 23 ? 45.347 -16.433 32.733 1.00 20.78 38 SER B O 1
ATOM 880 N N . LEU B 1 24 ? 44.995 -15.419 30.783 1.00 21.14 39 LEU B N 1
ATOM 881 C CA . LEU B 1 24 ? 45.064 -14.082 31.372 1.00 21.03 39 LEU B CA 1
ATOM 882 C C . LEU B 1 24 ? 44.085 -13.931 32.518 1.00 20.36 39 LEU B C 1
ATOM 883 O O . LEU B 1 24 ? 44.417 -13.358 33.539 1.00 19.47 39 LEU B O 1
ATOM 888 N N . VAL B 1 25 ? 42.897 -14.515 32.354 1.00 20.47 40 VAL B N 1
ATOM 889 C CA . VAL B 1 25 ? 41.875 -14.427 33.387 1.00 22.71 40 VAL B CA 1
ATOM 890 C C . VAL B 1 25 ? 41.892 -15.722 34.144 1.00 23.02 40 VAL B C 1
ATOM 891 O O . VAL B 1 25 ? 41.616 -16.763 33.552 1.00 25.23 40 VAL B O 1
ATOM 895 N N . LYS B 1 26 ? 42.209 -15.655 35.429 1.00 23.00 41 LYS B N 1
ATOM 896 C CA . LYS B 1 26 ? 42.234 -16.843 36.294 1.00 25.71 41 LYS B CA 1
ATOM 897 C C . LYS B 1 26 ? 40.785 -17.183 36.684 1.00 26.30 41 LYS B C 1
ATOM 898 O O . LYS B 1 26 ? 40.345 -18.312 36.519 1.00 26.03 41 LYS B O 1
ATOM 904 N N . GLN B 1 27 ? 40.051 -16.182 37.167 1.00 25.88 42 GLN B N 1
ATOM 905 C CA . GLN B 1 27 ? 38.674 -16.417 37.572 1.00 26.29 42 GLN B CA 1
ATOM 906 C C . GLN B 1 27 ? 38.075 -15.056 37.811 1.00 26.58 42 GLN B C 1
ATOM 907 O O . GLN B 1 27 ? 38.799 -14.055 37.976 1.00 25.51 42 GLN B O 1
ATOM 913 N N . PHE B 1 28 ? 36.745 -15.056 37.874 1.00 27.28 43 PHE B N 1
ATOM 914 C CA . PHE B 1 28 ? 35.993 -13.868 38.205 1.00 27.15 43 PHE B CA 1
ATOM 915 C C . PHE B 1 28 ? 34.785 -14.282 39.040 1.00 27.79 43 PHE B C 1
ATOM 916 O O . PHE B 1 28 ? 34.267 -15.427 38.935 1.00 26.86 43 PHE B O 1
ATOM 924 N N . GLN B 1 29 ? 34.324 -13.339 39.854 1.00 27.41 44 GLN B N 1
ATOM 925 C CA . GLN B 1 29 ? 33.018 -13.530 40.519 1.00 28.12 44 GLN B CA 1
ATOM 926 C C . GLN B 1 29 ? 32.342 -12.163 40.713 1.00 26.46 44 GLN B C 1
ATOM 927 O O . GLN B 1 29 ? 32.974 -11.102 40.530 1.00 25.16 44 GLN B O 1
ATOM 933 N N . LYS B 1 30 ? 31.072 -12.199 41.106 1.00 23.57 45 LYS B N 1
ATOM 934 C CA . LYS B 1 30 ? 30.316 -10.980 41.249 1.00 21.55 45 LYS B CA 1
ATOM 935 C C . LYS B 1 30 ? 29.265 -11.161 42.380 1.00 21.53 45 LYS B C 1
ATOM 936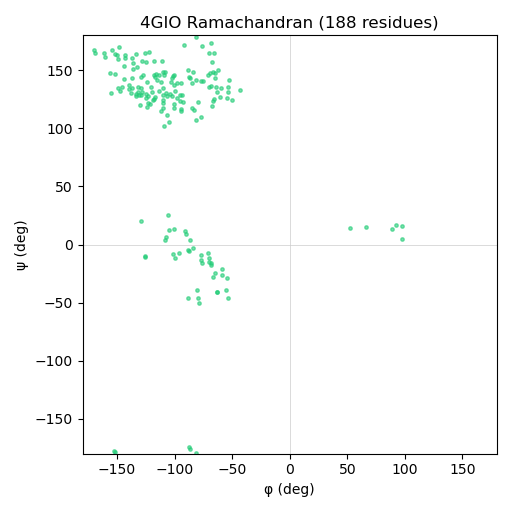 O O . LYS B 1 30 ? 28.940 -12.304 42.735 1.00 19.97 45 LYS B O 1
ATOM 942 N N . ARG B 1 31 ? 28.774 -10.056 42.926 1.00 19.69 46 ARG B N 1
ATOM 943 C CA . ARG B 1 31 ? 27.689 -10.142 43.894 1.00 20.63 46 ARG B CA 1
ATOM 944 C C . ARG B 1 31 ? 27.002 -8.814 44.036 1.00 19.67 46 ARG B C 1
ATOM 945 O O . ARG B 1 31 ? 27.559 -7.754 43.681 1.00 18.75 46 ARG B O 1
ATOM 953 N N . ILE B 1 32 ? 25.815 -8.827 44.635 1.00 19.00 47 ILE B N 1
ATOM 954 C CA . ILE B 1 32 ? 25.182 -7.538 44.940 1.00 18.93 47 ILE B CA 1
ATOM 955 C C . ILE B 1 32 ? 25.616 -7.265 46.372 1.00 19.45 47 ILE B C 1
ATOM 956 O O . ILE B 1 32 ? 25.433 -8.117 47.231 1.00 18.88 47 ILE B O 1
ATOM 961 N N . ASN B 1 33 ? 26.171 -6.086 46.641 1.00 18.26 48 ASN B N 1
ATOM 962 C CA . ASN B 1 33 ? 26.619 -5.823 47.976 1.00 18.19 48 ASN B CA 1
ATOM 963 C C . ASN B 1 33 ? 25.418 -5.376 48.867 1.00 18.70 48 ASN B C 1
ATOM 964 O O . ASN B 1 33 ? 24.270 -5.248 48.410 1.00 17.43 48 ASN B O 1
ATOM 969 N N . SER B 1 34 ? 25.702 -5.090 50.105 1.00 17.81 49 SER B N 1
ATOM 970 C CA . SER B 1 34 ? 24.601 -4.887 51.070 1.00 18.80 49 SER B CA 1
ATOM 971 C C . SER B 1 34 ? 23.993 -3.516 50.853 1.00 18.10 49 SER B C 1
ATOM 972 O O . SER B 1 34 ? 22.924 -3.228 51.355 1.00 18.82 49 SER B O 1
ATOM 975 N N . ASN B 1 35 ? 24.648 -2.635 50.084 1.00 18.18 50 ASN B N 1
ATOM 976 C CA . ASN B 1 35 ? 23.960 -1.380 49.645 1.00 16.84 50 ASN B CA 1
ATOM 977 C C . ASN B 1 35 ? 23.079 -1.524 48.382 1.00 18.93 50 ASN B C 1
ATOM 978 O O . ASN B 1 35 ? 22.414 -0.562 47.972 1.00 18.98 50 ASN B O 1
ATOM 983 N N . GLY B 1 36 ? 23.061 -2.699 47.789 1.00 16.79 51 GLY B N 1
ATOM 984 C CA . GLY B 1 36 ? 22.246 -2.931 46.587 1.00 18.99 51 GLY B CA 1
ATOM 985 C C . GLY B 1 36 ? 23.014 -2.820 45.275 1.00 19.18 51 GLY B C 1
ATOM 986 O O . GLY B 1 36 ? 22.391 -2.867 44.209 1.00 19.25 51 GLY B O 1
ATOM 987 N N . TYR B 1 37 ? 24.337 -2.625 45.328 1.00 18.28 52 TYR B N 1
ATOM 988 C CA . TYR B 1 37 ? 25.151 -2.372 44.108 1.00 17.52 52 TYR B CA 1
ATOM 989 C C . TYR B 1 37 ? 25.926 -3.587 43.647 1.00 18.40 52 TYR B C 1
ATOM 990 O O . TYR B 1 37 ? 26.443 -4.369 44.483 1.00 17.56 52 TYR B O 1
ATOM 999 N N . LEU B 1 38 ? 26.046 -3.775 42.316 1.00 16.42 53 LEU B N 1
ATOM 1000 C CA . LEU B 1 38 ? 26.781 -4.938 41.841 1.00 16.83 53 LEU B CA 1
ATOM 1001 C C . LEU B 1 38 ? 28.276 -4.698 41.982 1.00 17.07 53 LEU B C 1
ATOM 1002 O O . LEU B 1 38 ? 28.750 -3.620 41.697 1.00 16.76 53 LEU B O 1
ATOM 1007 N N . GLU B 1 39 ? 29.039 -5.705 42.368 1.00 16.98 54 GLU B N 1
ATOM 1008 C CA . GLU B 1 39 ? 30.512 -5.545 42.317 1.00 18.58 54 GLU B CA 1
ATOM 1009 C C . GLU B 1 39 ? 31.073 -6.805 41.751 1.00 18.52 54 GLU B C 1
ATOM 1010 O O . GLU B 1 39 ? 30.465 -7.868 41.900 1.00 17.97 54 GLU B O 1
ATOM 1016 N N . PHE B 1 40 ? 32.218 -6.701 41.070 1.00 17.53 55 PHE B N 1
ATOM 1017 C CA . PHE B 1 40 ? 32.827 -7.873 40.518 1.00 18.08 55 PHE B CA 1
ATOM 1018 C C . PHE B 1 40 ? 34.314 -7.857 40.772 1.00 19.74 55 PHE B C 1
ATOM 1019 O O . PHE B 1 40 ? 34.908 -6.816 40.944 1.00 20.55 55 PHE B O 1
ATOM 1027 N N . GLU B 1 41 ? 34.906 -9.038 40.762 1.00 22.88 56 GLU B N 1
ATOM 1028 C CA . GLU B 1 41 ? 36.337 -9.192 40.916 1.00 24.89 56 GLU B CA 1
ATOM 1029 C C . GLU B 1 41 ? 36.814 -10.104 39.844 1.00 24.38 56 GLU B C 1
ATOM 1030 O O . GLU B 1 41 ? 36.227 -11.177 39.641 1.00 24.43 56 GLU B O 1
ATOM 1036 N N . VAL B 1 42 ? 37.880 -9.675 39.164 1.00 24.17 57 VAL B N 1
ATOM 1037 C CA . VAL B 1 42 ? 38.531 -10.534 38.175 1.00 22.99 57 VAL B CA 1
ATOM 1038 C C . VAL B 1 42 ? 40.024 -10.651 38.555 1.00 22.99 57 VAL B C 1
ATOM 1039 O O . VAL B 1 42 ? 40.665 -9.641 38.828 1.00 22.02 57 VAL B O 1
ATOM 1043 N N . ILE B 1 43 ? 40.516 -11.884 38.620 1.00 22.28 58 ILE B N 1
ATOM 1044 C CA . ILE B 1 43 ? 41.895 -12.175 38.890 1.00 24.30 58 ILE B CA 1
ATOM 1045 C C . ILE B 1 43 ? 42.623 -12.348 37.553 1.00 22.76 58 ILE B C 1
ATOM 1046 O O . ILE B 1 43 ? 42.277 -13.231 36.754 1.00 21.38 58 ILE B O 1
ATOM 1051 N N . LEU B 1 44 ? 43.586 -11.449 37.309 1.00 23.18 59 LEU B N 1
ATOM 1052 C CA . LEU B 1 44 ? 44.402 -11.484 36.086 1.00 23.29 59 LEU B CA 1
ATOM 1053 C C . LEU B 1 44 ? 45.826 -11.917 36.418 1.00 23.68 59 LEU B C 1
ATOM 1054 O O . LEU B 1 44 ? 46.341 -11.617 37.521 1.00 23.79 59 LEU B O 1
ATOM 1059 N N . ARG B 1 45 ? 46.432 -12.636 35.481 1.00 23.76 60 ARG B N 1
ATOM 1060 C CA . ARG B 1 45 ? 47.816 -13.123 35.693 1.00 25.75 60 ARG B CA 1
ATOM 1061 C C . ARG B 1 45 ? 48.573 -13.297 34.389 1.00 24.87 60 ARG B C 1
ATOM 1062 O O . ARG B 1 45 ? 48.001 -13.693 33.402 1.00 24.66 60 ARG B O 1
ATOM 1070 N N . SER B 1 46 ? 49.881 -13.068 34.407 1.00 26.41 61 SER B N 1
ATOM 1071 C CA . SER B 1 46 ? 50.651 -13.202 33.182 1.00 27.02 61 SER B CA 1
ATOM 1072 C C . SER B 1 46 ? 52.067 -13.639 33.550 1.00 27.92 61 SER B C 1
ATOM 1073 O O . SER B 1 46 ? 52.689 -13.052 34.459 1.00 27.99 61 SER B O 1
ATOM 1076 N N . THR B 1 47 ? 52.613 -14.611 32.835 1.00 29.32 62 THR B N 1
ATOM 1077 C CA . THR B 1 47 ? 54.037 -14.927 33.094 1.00 30.98 62 THR B CA 1
ATOM 1078 C C . THR B 1 47 ? 54.955 -13.732 32.749 1.00 30.89 62 THR B C 1
ATOM 1079 O O . THR B 1 47 ? 55.800 -13.357 33.547 1.00 31.11 62 THR B O 1
ATOM 1083 N N . PHE B 1 48 ? 54.693 -13.034 31.643 1.00 29.22 63 PHE B N 1
ATOM 1084 C CA . PHE B 1 48 ? 55.459 -11.840 31.291 1.00 29.48 63 PHE B CA 1
ATOM 1085 C C . PHE B 1 48 ? 54.674 -10.598 31.655 1.00 29.33 63 PHE B C 1
ATOM 1086 O O . PHE B 1 48 ? 53.460 -10.600 31.506 1.00 28.13 63 PHE B O 1
ATOM 1094 N N . ALA B 1 49 ? 55.349 -9.529 32.081 1.00 28.37 64 ALA B N 1
ATOM 1095 C CA . ALA B 1 49 ? 54.680 -8.241 32.279 1.00 29.48 64 ALA B CA 1
ATOM 1096 C C . ALA B 1 49 ? 53.944 -7.848 31.001 1.00 29.88 64 ALA B C 1
ATOM 1097 O O . ALA B 1 49 ? 54.473 -8.021 29.883 1.00 29.19 64 ALA B O 1
ATOM 1099 N N . LYS B 1 50 ? 52.707 -7.367 31.154 1.00 29.27 65 LYS B N 1
ATOM 1100 C CA . LYS B 1 50 ? 51.822 -7.095 30.008 1.00 30.04 65 LYS B CA 1
ATOM 1101 C C . LYS B 1 50 ? 50.955 -5.898 30.298 1.00 29.57 65 LYS B C 1
ATOM 1102 O O . LYS B 1 50 ? 50.419 -5.763 31.415 1.00 30.09 65 LYS B O 1
ATOM 1108 N N . ASP B 1 51 ? 50.852 -5.030 29.298 1.00 28.70 66 ASP B N 1
ATOM 1109 C CA . ASP B 1 51 ? 50.048 -3.851 29.374 1.00 29.52 66 ASP B CA 1
ATOM 1110 C C . ASP B 1 51 ? 48.769 -4.163 28.636 1.00 27.17 66 ASP B C 1
ATOM 1111 O O . ASP B 1 51 ? 48.783 -4.522 27.440 1.00 27.76 66 ASP B O 1
ATOM 1116 N N . VAL B 1 52 ? 47.665 -4.048 29.354 1.00 25.08 67 VAL B N 1
ATOM 1117 C CA . VAL B 1 52 ? 46.331 -4.261 28.730 1.00 22.99 67 VAL B CA 1
ATOM 1118 C C . VAL B 1 52 ? 45.394 -3.056 28.847 1.00 21.91 67 VAL B C 1
ATOM 1119 O O . VAL B 1 52 ? 45.641 -2.142 29.621 1.00 20.22 67 VAL B O 1
ATOM 1123 N N . ILE B 1 53 ? 44.309 -3.091 28.054 1.00 21.43 68 ILE B N 1
ATOM 1124 C CA . ILE B 1 53 ? 43.268 -2.053 28.097 1.00 21.81 68 ILE B CA 1
ATOM 1125 C C . ILE B 1 53 ? 41.899 -2.771 28.272 1.00 21.03 68 ILE B C 1
ATOM 1126 O O . ILE B 1 53 ? 41.657 -3.761 27.578 1.00 18.99 68 ILE B O 1
ATOM 1131 N N . TYR B 1 54 ? 41.083 -2.322 29.222 1.00 19.16 69 TYR B N 1
ATOM 1132 C CA . TYR B 1 54 ? 39.829 -3.015 29.455 1.00 19.73 69 TYR B CA 1
ATOM 1133 C C . TYR B 1 54 ? 38.653 -2.044 29.357 1.00 19.88 69 TYR B C 1
ATOM 1134 O O . TYR B 1 54 ? 38.803 -0.815 29.554 1.00 20.59 69 TYR B O 1
ATOM 1143 N N . LYS B 1 55 ? 37.478 -2.599 29.083 1.00 19.88 70 LYS B N 1
ATOM 1144 C CA . LYS B 1 55 ? 36.267 -1.788 29.019 1.00 20.00 70 LYS B CA 1
ATOM 1145 C C . LYS B 1 55 ? 35.151 -2.584 29.687 1.00 18.84 70 LYS B C 1
ATOM 1146 O O . LYS B 1 55 ? 34.995 -3.764 29.386 1.00 19.09 70 LYS B O 1
ATOM 1152 N N . VAL B 1 56 ? 34.339 -1.913 30.510 1.00 19.81 71 VAL B N 1
ATOM 1153 C CA . VAL B 1 56 ? 33.204 -2.551 31.241 1.00 19.49 71 VAL B CA 1
ATOM 1154 C C . VAL B 1 56 ? 31.867 -2.055 30.671 1.00 19.02 71 VAL B C 1
ATOM 1155 O O . VAL B 1 56 ? 31.688 -0.843 30.480 1.00 18.53 71 VAL B O 1
ATOM 1159 N N . ASP B 1 57 ? 30.991 -2.982 30.329 1.00 19.38 72 ASP B N 1
ATOM 1160 C CA . ASP B 1 57 ? 29.577 -2.705 30.114 1.00 19.85 72 ASP B CA 1
ATOM 1161 C C . ASP B 1 57 ? 28.803 -3.265 31.298 1.00 19.69 72 ASP B C 1
ATOM 1162 O O . ASP B 1 57 ? 28.914 -4.462 31.653 1.00 19.94 72 ASP B O 1
ATOM 1167 N N . TRP B 1 58 ? 27.980 -2.421 31.888 1.00 18.15 73 TRP B N 1
ATOM 1168 C CA . TRP B 1 58 ? 27.031 -2.906 32.889 1.00 17.05 73 TRP B CA 1
ATOM 1169 C C . TRP B 1 58 ? 25.734 -3.449 32.258 1.00 17.19 73 TRP B C 1
ATOM 1170 O O . TRP B 1 58 ? 25.161 -2.804 31.394 1.00 16.63 73 TRP B O 1
ATOM 1181 N N . LEU B 1 59 ? 25.247 -4.546 32.776 1.00 15.14 74 LEU B N 1
ATOM 1182 C CA . LEU B 1 59 ? 24.020 -5.169 32.248 1.00 16.33 74 LEU B CA 1
ATOM 1183 C C . LEU B 1 59 ? 22.948 -5.169 33.325 1.00 18.02 74 LEU B C 1
ATOM 1184 O O . LEU B 1 59 ? 23.239 -5.332 34.508 1.00 19.40 74 LEU B O 1
ATOM 1189 N N . ASP B 1 60 ? 21.715 -4.981 32.886 1.00 18.50 75 ASP B N 1
ATOM 1190 C CA . ASP B 1 60 ? 20.569 -4.980 33.789 1.00 18.92 75 ASP B CA 1
ATOM 1191 C C . ASP B 1 60 ? 20.045 -6.404 33.978 1.00 19.96 75 ASP B C 1
ATOM 1192 O O . ASP B 1 60 ? 20.679 -7.355 33.533 1.00 19.21 75 ASP B O 1
ATOM 1197 N N . LYS B 1 61 ? 18.914 -6.574 34.689 1.00 21.37 76 LYS B N 1
ATOM 1198 C CA . LYS B 1 61 ? 18.326 -7.893 34.980 1.00 22.66 76 LYS B CA 1
ATOM 1199 C C . LYS B 1 61 ? 17.947 -8.764 33.785 1.00 23.75 76 LYS B C 1
ATOM 1200 O O . LYS B 1 61 ? 17.839 -9.959 33.956 1.00 25.49 76 LYS B O 1
ATOM 1206 N N . ASP B 1 62 ? 17.751 -8.186 32.590 1.00 23.18 77 ASP B N 1
ATOM 1207 C CA . ASP B 1 62 ? 17.431 -8.947 31.419 1.00 22.91 77 ASP B CA 1
ATOM 1208 C C . ASP B 1 62 ? 18.694 -9.242 30.588 1.00 21.87 77 ASP B C 1
ATOM 1209 O O . ASP B 1 62 ? 18.629 -10.000 29.596 1.00 21.78 77 ASP B O 1
ATOM 1214 N N . GLY B 1 63 ? 19.823 -8.645 30.987 1.00 21.07 78 GLY B N 1
ATOM 1215 C CA . GLY B 1 63 ? 21.109 -8.868 30.319 1.00 19.37 78 GLY B CA 1
ATOM 1216 C C . GLY B 1 63 ? 21.291 -7.787 29.244 1.00 17.72 78 GLY B C 1
ATOM 1217 O O . GLY B 1 63 ? 22.176 -7.901 28.370 1.00 16.24 78 GLY B O 1
ATOM 1218 N N . PHE B 1 64 ? 20.505 -6.713 29.335 1.00 15.94 79 PHE B N 1
ATOM 1219 C CA . PHE B 1 64 ? 20.605 -5.608 28.381 1.00 16.31 79 PHE B CA 1
ATOM 1220 C C . PHE B 1 64 ? 21.677 -4.571 28.841 1.00 16.10 79 PHE B C 1
ATOM 1221 O O . PHE B 1 64 ? 21.805 -4.308 30.050 1.00 14.93 79 PHE B O 1
ATOM 1229 N N . VAL B 1 65 ? 22.410 -3.978 27.891 1.00 15.09 80 VAL B N 1
ATOM 1230 C CA . VAL B 1 65 ? 23.417 -2.992 28.284 1.00 15.61 80 VAL B CA 1
ATOM 1231 C C . VAL B 1 65 ? 22.703 -1.761 28.833 1.00 16.24 80 VAL B C 1
ATOM 1232 O O . VAL B 1 65 ? 21.666 -1.333 28.265 1.00 17.16 80 VAL B O 1
ATOM 1236 N N . LEU B 1 66 ? 23.210 -1.226 29.947 1.00 16.43 81 LEU B N 1
ATOM 1237 C CA . LEU B 1 66 ? 22.761 0.066 30.462 1.00 17.36 81 LEU B CA 1
ATOM 1238 C C . LEU B 1 66 ? 23.483 1.172 29.681 1.00 19.88 81 LEU B C 1
ATOM 1239 O O . LEU B 1 66 ? 24.699 1.396 29.839 1.00 21.31 81 LEU B O 1
ATOM 1244 N N . ARG B 1 67 ? 22.755 1.852 28.808 1.00 19.05 82 ARG B N 1
ATOM 1245 C CA . ARG B 1 67 ? 23.404 2.708 27.855 1.00 22.48 82 ARG B CA 1
ATOM 1246 C C . ARG B 1 67 ? 23.371 4.172 28.281 1.00 25.38 82 ARG B C 1
ATOM 1247 O O . ARG B 1 67 ? 24.115 4.983 27.703 1.00 28.38 82 ARG B O 1
ATOM 1255 N N . ASP B 1 68 ? 22.575 4.506 29.302 1.00 25.69 83 ASP B N 1
ATOM 1256 C CA . ASP B 1 68 ? 22.317 5.925 29.713 1.00 28.05 83 ASP B CA 1
ATOM 1257 C C . ASP B 1 68 ? 23.065 6.294 30.983 1.00 29.26 83 ASP B C 1
ATOM 1258 O O . ASP B 1 68 ? 22.728 7.256 31.652 1.00 30.53 83 ASP B O 1
ATOM 1263 N N . VAL B 1 69 ? 23.998 5.457 31.397 1.00 30.42 84 VAL B N 1
ATOM 1264 C CA . VAL B 1 69 ? 24.855 5.802 32.539 1.00 31.39 84 VAL B CA 1
ATOM 1265 C C . VAL B 1 69 ? 26.111 6.490 32.043 1.00 32.53 84 VAL B C 1
ATOM 1266 O O . VAL B 1 69 ? 26.350 6.540 30.808 1.00 30.50 84 VAL B O 1
ATOM 1270 N N . LEU B 1 70 ? 26.910 7.022 32.980 1.00 35.75 85 LEU B N 1
ATOM 1271 C CA . LEU B 1 70 ? 28.181 7.687 32.611 1.00 39.11 85 LEU B CA 1
ATOM 1272 C C . LEU B 1 70 ? 29.142 6.684 31.980 1.00 41.05 85 LEU B C 1
ATOM 1273 O O . LEU B 1 70 ? 29.282 5.535 32.456 1.00 40.92 85 LEU B O 1
ATOM 1278 N N . ASN B 1 71 ? 29.773 7.105 30.889 1.00 42.86 86 ASN B N 1
ATOM 1279 C CA . ASN B 1 71 ? 30.682 6.216 30.156 1.00 45.69 86 ASN B CA 1
ATOM 1280 C C . ASN B 1 71 ? 32.086 6.215 30.821 1.00 45.20 86 ASN B C 1
ATOM 1281 O O . ASN B 1 71 ? 32.719 7.264 30.926 1.00 46.00 86 ASN B O 1
ATOM 1286 N N . GLU B 1 72 ? 32.523 5.075 31.359 1.00 45.54 87 GLU B N 1
ATOM 1287 C CA . GLU B 1 72 ? 33.931 4.911 31.738 1.00 44.47 87 GLU B CA 1
ATOM 1288 C C . GLU B 1 72 ? 34.670 4.602 30.431 1.00 42.99 87 GLU B C 1
ATOM 1289 O O . GLU B 1 72 ? 34.323 3.633 29.735 1.00 43.13 87 GLU B O 1
ATOM 1295 N N . ASP B 1 73 ? 35.667 5.404 30.072 1.00 40.81 88 ASP B N 1
ATOM 1296 C CA . ASP B 1 73 ? 36.471 5.109 28.879 1.00 39.18 88 ASP B CA 1
ATOM 1297 C C . ASP B 1 73 ? 37.294 3.799 29.034 1.00 36.61 88 ASP B C 1
ATOM 1298 O O . ASP B 1 73 ? 37.436 3.250 30.146 1.00 34.91 88 ASP B O 1
ATOM 1303 N N . TYR B 1 74 ? 37.792 3.287 27.917 1.00 33.50 89 TYR B N 1
ATOM 1304 C CA . TYR B 1 74 ? 38.838 2.272 27.934 1.00 31.78 89 TYR B CA 1
ATOM 1305 C C . TYR B 1 74 ? 39.894 2.649 28.985 1.00 31.11 89 TYR B C 1
ATOM 1306 O O . TYR B 1 74 ? 40.324 3.806 29.019 1.00 29.78 89 TYR B O 1
ATOM 1315 N N . GLN B 1 75 ? 40.299 1.699 29.835 1.00 29.65 90 GLN B N 1
ATOM 1316 C CA . GLN B 1 75 ? 41.211 1.972 30.982 1.00 29.97 90 GLN B CA 1
ATOM 1317 C C . GLN B 1 75 ? 42.492 1.133 30.865 1.00 29.02 90 GLN B C 1
ATOM 1318 O O . GLN B 1 75 ? 42.418 -0.054 30.596 1.00 27.08 90 GLN B O 1
ATOM 1324 N N . ALA B 1 76 ? 43.646 1.732 31.102 1.00 28.58 91 ALA B N 1
ATOM 1325 C CA . ALA B 1 76 ? 44.937 1.010 30.991 1.00 29.28 91 ALA B CA 1
ATOM 1326 C C . ALA B 1 76 ? 45.254 0.263 32.266 1.00 28.95 91 ALA B C 1
ATOM 1327 O O . ALA B 1 76 ? 44.860 0.677 33.337 1.00 28.29 91 ALA B O 1
ATOM 1329 N N . LEU B 1 77 ? 45.940 -0.873 32.143 1.00 28.80 92 LEU B N 1
ATOM 1330 C CA . LEU B 1 77 ? 46.226 -1.651 33.316 1.00 28.33 92 LEU B CA 1
ATOM 1331 C C . LEU B 1 77 ? 47.465 -2.489 33.048 1.00 27.97 92 LEU B C 1
ATOM 1332 O O . LEU B 1 77 ? 47.544 -3.188 32.042 1.00 27.88 92 LEU B O 1
ATOM 1337 N N . ARG B 1 78 ? 48.402 -2.431 33.981 1.00 28.18 93 ARG B N 1
ATOM 1338 C CA . ARG B 1 78 ? 49.683 -3.138 33.908 1.00 28.27 93 ARG B CA 1
ATOM 1339 C C . ARG B 1 78 ? 49.590 -4.429 34.728 1.00 27.12 93 ARG B C 1
ATOM 1340 O O . ARG B 1 78 ? 49.192 -4.402 35.873 1.00 27.36 93 ARG B O 1
ATOM 1348 N N . ILE B 1 79 ? 49.905 -5.567 34.127 1.00 25.84 94 ILE B N 1
ATOM 1349 C CA . ILE B 1 79 ? 49.917 -6.857 34.853 1.00 26.02 94 ILE B CA 1
ATOM 1350 C C . ILE B 1 79 ? 51.410 -7.247 34.977 1.00 27.69 94 ILE B C 1
ATOM 1351 O O . ILE B 1 79 ? 52.018 -7.709 33.992 1.00 27.41 94 ILE B O 1
ATOM 1356 N N . PRO B 1 80 ? 52.003 -7.040 36.160 1.00 29.13 95 PRO B N 1
ATOM 1357 C CA . PRO B 1 80 ? 53.443 -7.365 36.357 1.00 30.34 95 PRO B CA 1
ATOM 1358 C C . PRO B 1 80 ? 53.671 -8.827 36.163 1.00 30.50 95 PRO B C 1
ATOM 1359 O O . PRO B 1 80 ? 52.766 -9.625 36.441 1.00 31.53 95 PRO B O 1
ATOM 1363 N N . ALA B 1 81 ? 54.881 -9.175 35.705 1.00 31.46 96 ALA B N 1
ATOM 1364 C CA . ALA B 1 81 ? 55.337 -10.552 35.521 1.00 31.69 96 ALA B CA 1
ATOM 1365 C C . ALA B 1 81 ? 55.186 -11.365 36.791 1.00 31.85 96 ALA B C 1
ATOM 1366 O O . ALA B 1 81 ? 55.627 -10.910 37.841 1.00 31.18 96 ALA B O 1
ATOM 1368 N N . GLY B 1 82 ? 54.510 -12.513 36.708 1.00 31.58 97 GLY B N 1
ATOM 1369 C CA . GLY B 1 82 ? 54.387 -13.463 37.816 1.00 34.53 97 GLY B CA 1
ATOM 1370 C C . GLY B 1 82 ? 53.612 -13.101 39.094 1.00 36.88 97 GLY B C 1
ATOM 1371 O O . GLY B 1 82 ? 53.742 -13.771 40.113 1.00 37.09 97 GLY B O 1
ATOM 1372 N N . GLN B 1 83 ? 52.805 -12.045 39.047 1.00 37.62 98 GLN B N 1
ATOM 1373 C CA . GLN B 1 83 ? 52.028 -11.578 40.194 1.00 39.21 98 GLN B CA 1
ATOM 1374 C C . GLN B 1 83 ? 50.575 -11.381 39.736 1.00 39.11 98 GLN B C 1
ATOM 1375 O O . GLN B 1 83 ? 50.314 -10.571 38.830 1.00 39.49 98 GLN B O 1
ATOM 1381 N N . GLU B 1 84 ? 49.648 -12.098 40.356 1.00 37.92 99 GLU B N 1
ATOM 1382 C CA . GLU B 1 84 ? 48.208 -11.853 40.210 1.00 37.01 99 GLU B CA 1
ATOM 1383 C C . GLU B 1 84 ? 47.764 -10.402 40.494 1.00 36.48 99 GLU B C 1
ATOM 1384 O O . GLU B 1 84 ? 48.163 -9.797 41.512 1.00 36.74 99 GLU B O 1
ATOM 1390 N N . VAL B 1 85 ? 46.974 -9.823 39.595 1.00 33.72 100 VAL B N 1
ATOM 1391 C CA . VAL B 1 85 ? 46.313 -8.599 39.987 1.00 33.21 100 VAL B CA 1
ATOM 1392 C C . VAL B 1 85 ? 44.814 -8.816 39.997 1.00 32.18 100 VAL B C 1
ATOM 1393 O O . VAL B 1 85 ? 44.293 -9.672 39.258 1.00 31.51 100 VAL B O 1
ATOM 1397 N N . ILE B 1 86 ? 44.147 -8.131 40.919 1.00 30.30 101 ILE B N 1
ATOM 1398 C CA . ILE B 1 86 ? 42.709 -8.319 41.086 1.00 29.86 101 ILE B CA 1
ATOM 1399 C C . ILE B 1 86 ? 42.094 -7.022 40.584 1.00 28.28 101 ILE B C 1
ATOM 1400 O O . ILE B 1 86 ? 42.404 -5.942 41.107 1.00 29.61 101 ILE B O 1
ATOM 1405 N N . LEU B 1 87 ? 41.293 -7.098 39.540 1.00 24.55 102 LEU B N 1
ATOM 1406 C CA . LEU B 1 87 ? 40.624 -5.930 39.056 1.00 23.42 102 LEU B CA 1
ATOM 1407 C C . LEU B 1 87 ? 39.238 -5.978 39.734 1.00 23.11 102 LEU B C 1
ATOM 1408 O O . LEU B 1 87 ? 38.536 -6.964 39.609 1.00 24.64 102 LEU B O 1
ATOM 1413 N N . ARG B 1 88 ? 38.888 -4.920 40.455 1.00 23.24 103 ARG B N 1
ATOM 1414 C CA . ARG B 1 88 ? 37.654 -4.834 41.251 1.00 23.50 103 ARG B CA 1
ATOM 1415 C C . ARG B 1 88 ? 36.842 -3.650 40.826 1.00 22.42 103 ARG B C 1
ATOM 1416 O O . ARG B 1 88 ? 37.353 -2.536 40.874 1.00 23.39 103 ARG B O 1
ATOM 1424 N N . LYS B 1 89 ? 35.596 -3.859 40.395 1.00 21.28 104 LYS B N 1
ATOM 1425 C CA . LYS B 1 89 ? 34.783 -2.748 39.938 1.00 19.89 104 LYS B CA 1
ATOM 1426 C C . LYS B 1 89 ? 33.432 -2.767 40.673 1.00 18.57 104 LYS B C 1
ATOM 1427 O O . LYS B 1 89 ? 32.899 -3.816 40.950 1.00 19.72 104 LYS B O 1
ATOM 1433 N N . LEU B 1 90 ? 32.912 -1.583 40.937 1.00 15.68 105 LEU B N 1
ATOM 1434 C CA . LEU B 1 90 ? 31.695 -1.494 41.714 1.00 16.16 105 LEU B CA 1
ATOM 1435 C C . LEU B 1 90 ? 30.767 -0.608 40.934 1.00 16.16 105 LEU B C 1
ATOM 1436 O O . LEU B 1 90 ? 31.120 0.550 40.606 1.00 14.97 105 LEU B O 1
ATOM 1441 N N . ALA B 1 91 ? 29.545 -1.093 40.718 1.00 17.58 106 ALA B N 1
ATOM 1442 C CA . ALA B 1 91 ? 28.539 -0.335 39.940 1.00 17.25 106 ALA B CA 1
ATOM 1443 C C . ALA B 1 91 ? 28.056 0.865 40.721 1.00 19.48 106 ALA B C 1
ATOM 1444 O O . ALA B 1 91 ? 27.969 0.803 41.955 1.00 20.56 106 ALA B O 1
ATOM 1446 N N . SER B 1 92 ? 27.758 1.959 40.021 1.00 19.32 107 SER B N 1
ATOM 1447 C CA . SER B 1 92 ? 27.235 3.126 40.689 1.00 22.53 107 SER B CA 1
ATOM 1448 C C . SER B 1 92 ? 25.751 3.261 40.343 1.00 23.25 107 SER B C 1
ATOM 1449 O O . SER B 1 92 ? 25.096 4.232 40.731 1.00 25.68 107 SER B O 1
ATOM 1452 N N . ASP B 1 93 ? 25.212 2.266 39.648 1.00 23.91 108 ASP B N 1
ATOM 1453 C CA . ASP B 1 93 ? 23.780 2.241 39.329 1.00 23.58 108 ASP B CA 1
ATOM 1454 C C . ASP B 1 93 ? 23.157 0.968 39.847 1.00 22.27 108 ASP B C 1
ATOM 1455 O O . ASP B 1 93 ? 23.633 -0.143 39.567 1.00 21.26 108 ASP B O 1
ATOM 1460 N N . THR B 1 94 ? 22.064 1.068 40.607 1.00 21.78 109 THR B N 1
ATOM 1461 C CA . THR B 1 94 ? 21.448 -0.147 41.116 1.00 22.34 109 THR B CA 1
ATOM 1462 C C . THR B 1 94 ? 20.756 -1.006 40.051 1.00 22.00 109 THR B C 1
ATOM 1463 O O . THR B 1 94 ? 20.385 -2.150 40.314 1.00 20.41 109 THR B O 1
ATOM 1467 N N . ARG B 1 95 ? 20.552 -0.491 38.828 1.00 21.16 110 ARG B N 1
ATOM 1468 C CA . ARG B 1 95 ? 19.918 -1.375 37.835 1.00 20.57 110 ARG B CA 1
ATOM 1469 C C . ARG B 1 95 ? 20.912 -2.397 37.316 1.00 20.45 110 ARG B C 1
ATOM 1470 O O . ARG B 1 95 ? 20.501 -3.409 36.716 1.00 20.91 110 ARG B O 1
ATOM 1478 N N . ALA B 1 96 ? 22.211 -2.177 37.546 1.00 18.50 111 ALA B N 1
ATOM 1479 C CA . ALA B 1 96 ? 23.219 -3.160 37.093 1.00 18.42 111 ALA B CA 1
ATOM 1480 C C . ALA B 1 96 ? 23.075 -4.476 37.825 1.00 16.86 111 ALA B C 1
ATOM 1481 O O . ALA B 1 96 ? 23.049 -4.469 39.049 1.00 19.02 111 ALA B O 1
ATOM 1483 N N . ASN B 1 97 ? 22.923 -5.594 37.118 1.00 18.08 112 ASN B N 1
ATOM 1484 C CA . ASN B 1 97 ? 22.831 -6.950 37.764 1.00 19.93 112 ASN B CA 1
ATOM 1485 C C . ASN B 1 97 ? 23.864 -7.881 37.169 1.00 20.25 112 ASN B C 1
ATOM 1486 O O . ASN B 1 97 ? 24.053 -9.002 37.650 1.00 19.61 112 ASN B O 1
ATOM 1491 N N . ASP B 1 98 ? 24.496 -7.450 36.082 1.00 19.58 113 ASP B N 1
ATOM 1492 C CA . ASP B 1 98 ? 25.571 -8.278 35.515 1.00 20.04 113 ASP B CA 1
ATOM 1493 C C . ASP B 1 98 ? 26.524 -7.334 34.818 1.00 18.52 113 ASP B C 1
ATOM 1494 O O . ASP B 1 98 ? 26.339 -6.127 34.825 1.00 17.07 113 ASP B O 1
ATOM 1499 N N . PHE B 1 99 ? 27.562 -7.887 34.204 1.00 18.84 114 PHE B N 1
ATOM 1500 C CA . PHE B 1 99 ? 28.550 -7.019 33.528 1.00 18.98 114 PHE B CA 1
ATOM 1501 C C . PHE B 1 99 ? 29.174 -7.756 32.341 1.00 17.85 114 PHE B C 1
ATOM 1502 O O . PHE B 1 99 ? 29.124 -8.950 32.272 1.00 17.08 114 PHE B O 1
ATOM 1510 N N . ARG B 1 100 ? 29.799 -7.012 31.451 1.00 17.99 115 ARG B N 1
ATOM 1511 C CA . ARG B 1 100 ? 30.626 -7.624 30.386 1.00 19.22 115 ARG B CA 1
ATOM 1512 C C . ARG B 1 100 ? 31.986 -6.881 30.454 1.00 18.18 115 ARG B C 1
ATOM 1513 O O . ARG B 1 100 ? 32.028 -5.663 30.664 1.00 18.29 115 ARG B O 1
ATOM 1521 N N . LEU B 1 101 ? 33.073 -7.635 30.399 1.00 16.40 116 LEU B N 1
ATOM 1522 C CA . LEU B 1 101 ? 34.437 -7.020 30.508 1.00 17.73 116 LEU B CA 1
ATOM 1523 C C . LEU B 1 101 ? 35.214 -7.353 29.255 1.00 17.78 116 LEU B C 1
ATOM 1524 O O . LEU B 1 101 ? 35.335 -8.542 28.943 1.00 18.25 116 LEU B O 1
ATOM 1529 N N . GLU B 1 102 ? 35.662 -6.334 28.515 1.00 16.28 117 GLU B N 1
ATOM 1530 C CA . GLU B 1 102 ? 36.484 -6.582 27.351 1.00 16.80 117 GLU B CA 1
ATOM 1531 C C . GLU B 1 102 ? 37.931 -6.258 27.705 1.00 16.46 117 GLU B C 1
ATOM 1532 O O . GLU B 1 102 ? 38.184 -5.255 28.370 1.00 16.78 117 GLU B O 1
ATOM 1538 N N . ILE B 1 103 ? 38.855 -7.091 27.226 1.00 16.65 118 ILE B N 1
ATOM 1539 C CA . ILE B 1 103 ? 40.299 -6.880 27.556 1.00 17.14 118 ILE B CA 1
ATOM 1540 C C . ILE B 1 103 ? 41.118 -7.111 26.290 1.00 17.19 118 ILE B C 1
ATOM 1541 O O . ILE B 1 103 ? 40.982 -8.136 25.632 1.00 18.69 118 ILE B O 1
ATOM 1546 N N . LYS B 1 104 ? 41.992 -6.174 25.985 1.00 19.50 119 LYS B N 1
ATOM 1547 C CA . LYS B 1 104 ? 42.878 -6.306 24.817 1.00 20.64 119 LYS B CA 1
ATOM 1548 C C . LYS B 1 104 ? 44.291 -5.866 25.184 1.00 20.92 119 LYS B C 1
ATOM 1549 O O . LYS B 1 104 ? 44.490 -5.173 26.165 1.00 19.20 119 LYS B O 1
ATOM 1555 N N . ALA B 1 105 ? 45.244 -6.311 24.380 1.00 22.92 120 ALA B N 1
ATOM 1556 C CA . ALA B 1 105 ? 46.632 -5.933 24.500 1.00 24.56 120 ALA B CA 1
ATOM 1557 C C . ALA B 1 105 ? 46.784 -4.410 24.217 1.00 28.17 120 ALA B C 1
ATOM 1558 O O . ALA B 1 105 ? 46.084 -3.867 23.346 1.00 27.84 120 ALA B O 1
ATOM 1560 N N . LYS B 1 106 ? 47.678 -3.717 24.926 1.00 30.34 121 LYS B N 1
ATOM 1561 C CA . LYS B 1 106 ? 47.819 -2.259 24.729 1.00 33.36 121 LYS B CA 1
ATOM 1562 C C . LYS B 1 106 ? 48.501 -1.928 23.426 1.00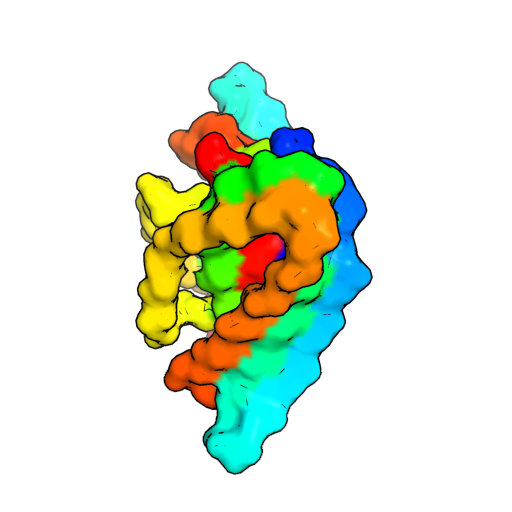 34.37 121 LYS B C 1
ATOM 1563 O O . LYS B 1 106 ? 49.435 -2.631 23.063 1.00 36.55 121 LYS B O 1
#

InterPro domains:
  IPR010824 Protein of unknown function DUF1425 [PF07233] (26-119)
  IPR010824 Protein of unknown function DUF1425 [cd09030] (19-119)
  IPR038483 YcfL-like superfamily [G3DSA:2.60.40.3230] (16-122)

CATH classification: 2.60.40.3230

Nearest PDB structures (foldseek):
  4gio-assembly2_B  TM=9.979E-01  e=2.781E-17  Campylobacter jejuni subsp. jejuni NCTC 11168 = ATCC 700819
  5dmy-assembly1_C  TM=4.952E-01  e=2.109E-01  Bifidobacterium bifidum
  4cuc-assembly1_A-2  TM=4.588E-01  e=1.898E-01  Streptococcus pneumoniae TIGR4
  6qud-assembly1_A  TM=5.123E-01  e=4.411E-01  Bifidobacterium bifidum
  4cu6-assembly1_A  TM=4.428E-01  e=3.766E-01  Streptococcus pneumoniae TIGR4

Secondary structure (DSSP, 8-state):
--SEEE-TTS-TTSEEEEEEEE-TTS-EEEEEEE--SS-EEEEEEEEEE-TTS-B--SSPPPPPEEEEE-TT--EEEEEE-SSTT--EEEEEEEE-/--SEEE-TTS-GGGEEEEEEEE-TTS-EEEEEEE--SS-EEEEEEEEEE-TTS-B--SS-----EEEEE-TT--EEEEEE-SSTT--EEEEEEEE-

Sequence (192 aa):
QNTVILGSNLPKSLVKQFQKRINSNGYLEFEVILRSTFAKDVIYKVDWLDKDGFVLRDVLNEDYQALRIPAGQEVILRKLASDTRANDFRLEIKAKQNTVILGSNLPKSLVKQFQKRINSNGYLEFEVILRSTFAKDVIYKVDWLDKDGFVLRDVLNEDYQALRIPAGQEVILRKLASDTRANDFRLEIKAK

Organism: Campylobacter jejuni subsp. jejuni serotype O:2 (strain ATCC 700819 / NCTC 11168) (NCBI:txid192222)

Radius of gyration: 18.52 Å; Cα contacts (8 Å, |Δi|>4): 432; chains: 2; bounding box: 56×27×53 Å

Foldseek 3Di:
DQQEAEDPPDDPCQWPDKDWDQDPVQWIKMKTKGADQAKFKKKKFKFFAFPVRHTPPPADGDDTHIDIHHHGDIDIDMDIGPDNRGDGMHMYMYGD/DQQEAEDPPDDPPQWVDKDWDQDPVLKIKMKTKGADQAKFKKWKAKFFAFPVRHTPDPDDGDDTHIDIHHHPDIDMDMDIDPDNRGPGMHMYMYGD